Protein AF-A0A0S2S304-F1 (afdb_monomer_lite)

pLDDT: mean 91.77, std 12.28, range [34.78, 98.62]

Sequence (203 aa):
MIFRRAGINKVVFSQRINELLQHVTVQIMNTINDKKPYILNYTEFMKIVEGISSRITEEITLPLYADFKKIHKIDFNDMNLSNSREYKQLLACKLNTRLLEQHLTYCAYYNNLRFSYMESNKLGKIEDIEVTTHENFEDSKFRLQRQGCDEAYSRLDETKKMGNSHAANEQIRYGSGIYLTKDGIDDDFQISWEDQDNEQTKA

Foldseek 3Di:
DLDPPVPADPLLVVLLVVLLVLVVVQQCVVCVVVVHDDDDDPVNSNVSSVVSPVQGGLVHHDRDLVSLPVVDFDDPPDPVLVPWLLLVLVVQLVDDPVVSRLLVSLQVNLVVVCVSCVSSVVVVLVVLLLVLLQVLLVVQQVVCVVVVNLGLNSSLVSSLVDDRPSDPDSSNNSNSNSNLCGPPRDPVRRDGSDDPVVVVVPD

Structure (mmCIF, N/CA/C/O backbone):
data_AF-A0A0S2S304-F1
#
_entry.id   AF-A0A0S2S304-F1
#
loop_
_atom_site.group_PDB
_atom_site.id
_atom_site.type_symbol
_atom_site.label_atom_id
_atom_site.label_alt_id
_atom_site.label_comp_id
_atom_site.label_asym_id
_atom_site.label_entity_id
_atom_site.label_seq_id
_atom_site.pdbx_PDB_ins_code
_atom_site.Cartn_x
_atom_site.Cartn_y
_atom_site.Cartn_z
_atom_site.occupancy
_atom_site.B_iso_or_equiv
_atom_site.auth_seq_id
_atom_site.auth_comp_id
_atom_site.auth_asym_id
_atom_site.auth_atom_id
_atom_site.pdbx_PDB_model_num
ATOM 1 N N . MET A 1 1 ? 21.321 3.268 -22.961 1.00 51.62 1 MET A N 1
ATOM 2 C CA . MET A 1 1 ? 21.576 3.113 -21.508 1.00 51.62 1 MET A CA 1
ATOM 3 C C . MET A 1 1 ? 20.234 3.293 -20.800 1.00 51.62 1 MET A C 1
ATOM 5 O O . MET A 1 1 ? 19.641 4.344 -20.990 1.00 51.62 1 MET A O 1
ATOM 9 N N . ILE A 1 2 ? 19.725 2.252 -20.122 1.00 63.25 2 ILE A N 1
ATOM 10 C CA . ILE A 1 2 ? 18.300 2.067 -19.742 1.00 63.25 2 ILE A CA 1
ATOM 11 C C . ILE A 1 2 ? 17.788 3.168 -18.798 1.00 63.25 2 ILE A C 1
ATOM 13 O O . ILE A 1 2 ? 16.781 3.798 -19.080 1.00 63.25 2 ILE A O 1
ATOM 17 N N . PHE A 1 3 ? 18.551 3.494 -17.757 1.00 72.62 3 PHE A N 1
ATOM 18 C CA . PHE A 1 3 ? 18.417 4.741 -17.003 1.00 72.62 3 PHE A CA 1
ATOM 19 C C . PHE A 1 3 ? 19.811 5.385 -16.986 1.00 72.62 3 PHE A C 1
ATOM 21 O O . PHE A 1 3 ? 20.805 4.692 -16.750 1.00 72.62 3 PHE A O 1
ATOM 28 N N . ARG A 1 4 ? 19.949 6.670 -17.334 1.00 64.62 4 ARG A N 1
ATOM 29 C CA . ARG A 1 4 ? 21.272 7.319 -17.425 1.00 64.62 4 ARG A CA 1
ATOM 30 C C . ARG A 1 4 ? 21.895 7.417 -16.026 1.00 64.62 4 ARG A C 1
ATOM 32 O O . ARG A 1 4 ? 21.485 8.247 -15.234 1.00 64.62 4 ARG A O 1
ATOM 39 N N . ARG A 1 5 ? 22.885 6.573 -15.712 1.00 58.47 5 ARG A N 1
ATOM 40 C CA . ARG A 1 5 ? 23.542 6.547 -14.386 1.00 58.47 5 ARG A CA 1
ATOM 41 C C . ARG A 1 5 ? 24.314 7.837 -14.078 1.00 58.47 5 ARG A C 1
ATOM 43 O O . ARG A 1 5 ? 24.457 8.205 -12.918 1.00 58.47 5 ARG A O 1
ATOM 50 N N . ALA A 1 6 ? 24.816 8.517 -15.109 1.00 54.81 6 ALA A N 1
ATOM 51 C CA . ALA A 1 6 ? 25.460 9.816 -14.971 1.00 54.81 6 ALA A CA 1
ATOM 52 C C . ALA A 1 6 ? 24.385 10.900 -14.779 1.00 54.81 6 ALA A C 1
ATOM 54 O O . ALA A 1 6 ? 23.652 11.205 -15.718 1.00 54.81 6 ALA A O 1
ATOM 55 N N . GLY A 1 7 ? 24.284 11.440 -13.561 1.00 62.66 7 GLY A N 1
ATOM 56 C CA . GLY A 1 7 ? 23.374 12.538 -13.210 1.00 62.66 7 GLY A CA 1
ATOM 57 C C . GLY A 1 7 ? 22.084 12.144 -12.483 1.00 62.66 7 GLY A C 1
ATOM 58 O O . GLY A 1 7 ? 21.262 13.018 -12.256 1.00 62.66 7 GLY A O 1
ATOM 59 N N . ILE A 1 8 ? 21.892 10.869 -12.119 1.00 70.81 8 ILE A N 1
ATOM 60 C CA . ILE A 1 8 ? 20.727 10.413 -11.338 1.00 70.81 8 ILE A CA 1
ATOM 61 C C . ILE A 1 8 ? 21.202 9.899 -9.980 1.00 70.81 8 ILE A C 1
ATOM 63 O O . ILE A 1 8 ? 22.160 9.120 -9.911 1.00 70.81 8 ILE A O 1
ATOM 67 N N . ASN A 1 9 ? 20.511 10.29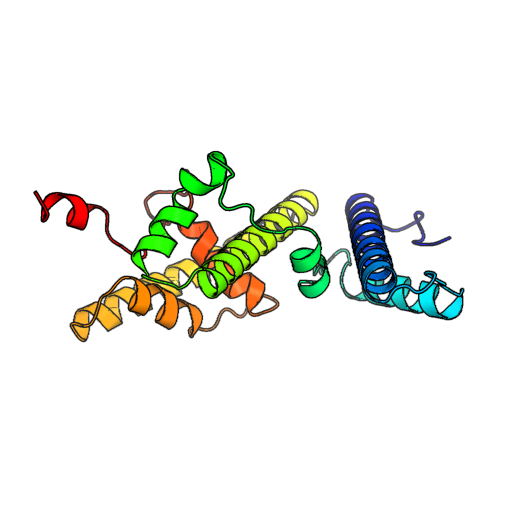5 -8.908 1.00 84.00 9 ASN A N 1
ATOM 68 C CA . ASN A 1 9 ? 20.706 9.735 -7.573 1.00 84.00 9 ASN A CA 1
ATOM 69 C C . ASN A 1 9 ? 20.699 8.188 -7.603 1.00 84.00 9 ASN A C 1
ATOM 71 O O . ASN A 1 9 ? 19.810 7.558 -8.182 1.00 84.00 9 ASN A O 1
ATOM 75 N N . LYS A 1 10 ? 21.694 7.558 -6.961 1.00 87.75 10 LYS A N 1
ATOM 76 C CA . LYS A 1 10 ? 21.850 6.091 -6.932 1.00 87.75 10 LYS A CA 1
ATOM 77 C C . LYS A 1 10 ? 20.608 5.374 -6.392 1.00 87.75 10 LYS A C 1
ATOM 79 O O . LYS A 1 10 ? 20.274 4.314 -6.908 1.00 87.75 10 LYS A O 1
ATOM 84 N N . VAL A 1 11 ? 19.928 5.953 -5.402 1.00 89.88 11 VAL A N 1
ATOM 85 C CA . VAL A 1 11 ? 18.702 5.397 -4.809 1.00 89.88 11 VAL A CA 1
ATOM 86 C C . VAL A 1 11 ? 17.579 5.380 -5.842 1.00 89.88 11 VAL A C 1
ATOM 88 O O . VAL A 1 11 ? 17.008 4.328 -6.111 1.00 89.88 11 VAL A O 1
ATOM 91 N N . VAL A 1 12 ? 17.335 6.511 -6.509 1.00 90.50 12 VAL A N 1
ATOM 92 C CA . VAL A 1 12 ? 16.321 6.626 -7.572 1.00 90.50 12 VAL A CA 1
ATOM 93 C C . VAL A 1 12 ? 16.620 5.665 -8.721 1.00 90.50 12 VAL A C 1
ATOM 95 O O . VAL A 1 12 ? 15.718 5.008 -9.237 1.00 90.50 12 VAL A O 1
ATOM 98 N N . PHE A 1 13 ? 17.890 5.533 -9.112 1.00 91.50 13 PHE A N 1
ATOM 99 C CA . PHE A 1 13 ? 18.297 4.551 -10.116 1.00 91.50 13 PHE A CA 1
ATOM 100 C C . PHE A 1 13 ? 17.943 3.117 -9.688 1.00 91.50 13 PHE A C 1
ATOM 102 O O . PHE A 1 13 ? 17.335 2.390 -10.473 1.00 91.50 13 PHE A O 1
ATOM 109 N N . SER A 1 14 ? 18.270 2.720 -8.454 1.00 91.62 14 SER A N 1
ATOM 110 C CA . SER A 1 14 ? 17.940 1.390 -7.923 1.00 91.62 14 SER A CA 1
ATOM 111 C C . SER A 1 14 ? 16.430 1.150 -7.856 1.00 91.62 14 SER A C 1
ATOM 113 O O . SER A 1 14 ? 15.961 0.108 -8.308 1.00 91.62 14 SER A O 1
ATOM 115 N N . GLN A 1 15 ? 15.654 2.131 -7.387 1.00 92.62 15 GLN A N 1
ATOM 116 C CA . GLN A 1 15 ? 14.189 2.053 -7.339 1.00 92.62 15 GLN A CA 1
ATOM 117 C C . GLN A 1 15 ? 13.585 1.836 -8.735 1.00 92.62 15 GLN A C 1
ATOM 119 O O . GLN A 1 15 ? 12.722 0.980 -8.911 1.00 92.62 15 GLN A O 1
ATOM 124 N N . ARG A 1 16 ? 14.088 2.543 -9.756 1.00 94.12 16 ARG A N 1
ATOM 125 C CA . ARG A 1 16 ? 13.647 2.366 -11.152 1.00 94.12 16 ARG A CA 1
ATOM 126 C C . ARG A 1 16 ? 13.984 0.984 -11.715 1.00 94.12 16 ARG A C 1
ATOM 128 O O . ARG A 1 16 ? 13.189 0.425 -12.466 1.00 94.12 16 ARG A O 1
ATOM 135 N N . ILE A 1 17 ? 15.149 0.433 -11.373 1.00 94.12 17 ILE A N 1
ATOM 136 C CA . ILE A 1 17 ? 15.535 -0.926 -11.780 1.00 94.12 17 ILE A CA 1
ATOM 137 C C . ILE A 1 17 ? 14.637 -1.971 -11.109 1.00 94.12 17 ILE A C 1
ATOM 139 O O . ILE A 1 17 ? 14.170 -2.882 -11.790 1.00 94.12 17 ILE A O 1
ATOM 143 N N . ASN A 1 18 ? 14.350 -1.814 -9.815 1.00 93.31 18 ASN A N 1
ATOM 144 C CA . ASN A 1 18 ? 13.460 -2.715 -9.081 1.00 93.31 18 ASN A CA 1
ATOM 145 C C . ASN A 1 18 ? 12.036 -2.687 -9.653 1.00 93.31 18 ASN A C 1
ATOM 147 O O . ASN A 1 18 ? 11.463 -3.743 -9.915 1.00 93.31 18 ASN A O 1
ATOM 151 N N . GLU A 1 19 ? 11.500 -1.497 -9.934 1.00 95.00 19 GLU A N 1
ATOM 152 C CA . GLU A 1 19 ? 10.189 -1.334 -10.575 1.00 95.00 19 GLU A CA 1
ATOM 153 C C . GLU A 1 19 ? 10.158 -1.975 -11.974 1.00 95.00 19 GLU A C 1
ATOM 155 O O . GLU A 1 19 ? 9.188 -2.642 -12.330 1.00 95.00 19 GLU A O 1
ATOM 160 N N . LEU A 1 20 ? 11.230 -1.835 -12.766 1.00 96.19 20 LEU A N 1
ATOM 161 C CA . LEU A 1 20 ? 11.328 -2.469 -14.085 1.00 96.19 20 LEU A CA 1
ATOM 162 C C . LEU A 1 20 ? 11.327 -3.998 -13.978 1.00 96.19 20 LEU A C 1
ATOM 164 O O . LEU A 1 20 ? 10.615 -4.664 -14.730 1.00 96.19 20 LEU A O 1
ATOM 168 N N . LEU A 1 21 ? 12.106 -4.550 -13.044 1.00 95.25 21 LEU A N 1
ATOM 169 C CA . LEU A 1 21 ? 12.154 -5.989 -12.789 1.00 95.25 21 LEU A CA 1
ATOM 170 C C . LEU A 1 21 ? 10.776 -6.521 -12.380 1.00 95.25 21 LEU A C 1
ATOM 172 O O . LEU A 1 21 ? 10.321 -7.531 -12.920 1.00 95.25 21 LEU A O 1
ATOM 176 N N . GLN A 1 22 ? 10.097 -5.819 -11.474 1.00 95.44 22 GLN A N 1
ATOM 177 C CA . GLN A 1 22 ? 8.740 -6.143 -11.045 1.00 95.44 22 GLN A CA 1
ATOM 178 C C . GLN A 1 22 ? 7.757 -6.111 -12.225 1.00 95.44 22 GLN A C 1
ATOM 180 O O . GLN A 1 22 ? 7.043 -7.090 -12.454 1.00 95.44 22 GLN A O 1
ATOM 185 N N . HIS A 1 23 ? 7.767 -5.046 -13.028 1.00 96.50 23 HIS A N 1
ATOM 186 C CA . HIS A 1 23 ? 6.867 -4.911 -14.173 1.00 96.50 23 HIS A CA 1
ATOM 187 C C . HIS A 1 23 ? 7.059 -6.039 -15.196 1.00 96.50 23 HIS A C 1
ATOM 189 O O . HIS A 1 23 ? 6.097 -6.690 -15.608 1.00 96.50 23 HIS A O 1
ATOM 195 N N . VAL A 1 24 ? 8.310 -6.325 -15.572 1.00 95.50 24 VAL A N 1
ATOM 196 C CA . VAL A 1 24 ? 8.632 -7.401 -16.523 1.00 95.50 24 VAL A CA 1
ATOM 197 C C . VAL A 1 24 ? 8.242 -8.769 -15.960 1.00 95.50 24 VAL A C 1
ATOM 199 O O . VAL A 1 24 ? 7.666 -9.580 -16.683 1.00 95.50 24 VAL A O 1
ATOM 202 N N . THR A 1 25 ? 8.477 -9.015 -14.668 1.00 95.69 25 THR A N 1
ATOM 203 C CA . THR A 1 25 ? 8.058 -10.259 -14.000 1.00 95.69 25 THR A CA 1
ATOM 204 C C . THR A 1 25 ? 6.550 -10.460 -14.118 1.00 95.69 25 THR A C 1
ATOM 206 O O . THR A 1 25 ? 6.088 -11.531 -14.512 1.00 95.69 25 THR A O 1
ATOM 209 N N . VAL A 1 26 ? 5.771 -9.409 -13.858 1.00 96.06 26 VAL A N 1
ATOM 210 C CA . VAL A 1 26 ? 4.313 -9.446 -13.989 1.00 96.06 26 VAL A CA 1
ATOM 211 C C . VAL A 1 26 ? 3.874 -9.707 -15.427 1.00 96.06 26 VAL A C 1
ATOM 213 O O . VAL A 1 26 ? 2.950 -10.496 -15.642 1.00 96.06 26 VAL A O 1
ATOM 216 N N . GLN A 1 27 ? 4.506 -9.074 -16.417 1.00 95.44 27 GLN A N 1
ATOM 217 C CA . GLN A 1 27 ? 4.188 -9.327 -17.824 1.00 95.44 27 GLN A CA 1
ATOM 218 C C . GLN A 1 27 ? 4.463 -10.787 -18.208 1.00 95.44 27 GLN A C 1
ATOM 220 O O . GLN A 1 27 ? 3.587 -11.429 -18.791 1.00 95.44 27 GLN A O 1
ATOM 225 N N . ILE A 1 28 ? 5.609 -11.340 -17.797 1.00 95.19 28 ILE A N 1
ATOM 226 C CA . ILE A 1 28 ? 5.956 -12.751 -18.014 1.00 95.19 28 ILE A CA 1
ATOM 227 C C . ILE A 1 28 ? 4.902 -13.667 -17.379 1.00 95.19 28 ILE A C 1
ATOM 229 O O . ILE A 1 28 ? 4.357 -14.535 -18.063 1.00 95.19 28 ILE A O 1
ATOM 233 N N . MET A 1 29 ? 4.541 -13.443 -16.111 1.00 93.81 29 MET A N 1
ATOM 234 C CA . MET A 1 29 ? 3.513 -14.237 -15.424 1.00 93.81 29 MET A CA 1
ATOM 235 C C . MET A 1 29 ? 2.168 -14.215 -16.161 1.00 93.81 29 MET A C 1
ATOM 237 O O . MET A 1 29 ? 1.527 -15.257 -16.295 1.00 93.81 29 MET A O 1
ATOM 241 N N . ASN A 1 30 ? 1.744 -13.054 -16.672 1.00 93.62 30 ASN A N 1
ATOM 242 C CA . ASN A 1 30 ? 0.502 -12.958 -17.443 1.00 93.62 30 ASN A CA 1
ATOM 243 C C . ASN A 1 30 ? 0.596 -13.777 -18.740 1.00 93.62 30 ASN A C 1
ATOM 245 O O . ASN A 1 30 ? -0.307 -14.554 -19.030 1.00 93.62 30 ASN A O 1
ATOM 249 N N . THR A 1 31 ? 1.708 -13.684 -19.477 1.00 94.69 31 THR A N 1
ATOM 250 C CA . THR A 1 31 ? 1.881 -14.461 -20.719 1.00 94.69 31 THR A CA 1
ATOM 251 C C . THR A 1 31 ? 1.948 -15.972 -20.490 1.00 94.69 31 THR A C 1
ATOM 253 O O . THR A 1 31 ? 1.418 -16.729 -21.303 1.00 94.69 31 THR A O 1
ATOM 256 N N . ILE A 1 32 ? 2.514 -16.418 -19.360 1.00 92.00 32 ILE A N 1
ATOM 257 C CA . ILE A 1 32 ? 2.492 -17.830 -18.944 1.00 92.00 32 ILE A CA 1
ATOM 258 C C . ILE A 1 32 ? 1.048 -18.292 -18.727 1.00 92.00 32 ILE A C 1
ATOM 260 O O . ILE A 1 32 ? 0.659 -19.336 -19.253 1.00 92.00 32 ILE A O 1
ATOM 264 N N . ASN A 1 33 ? 0.242 -17.504 -18.009 1.00 90.81 33 ASN A N 1
ATOM 265 C CA . ASN A 1 33 ? -1.176 -17.812 -17.793 1.00 90.81 33 ASN A CA 1
ATOM 266 C C . ASN A 1 33 ? -1.955 -17.866 -19.117 1.00 90.81 33 ASN A C 1
ATOM 268 O O . ASN A 1 33 ? -2.811 -18.733 -19.294 1.00 90.81 33 ASN A O 1
ATOM 272 N N . ASP A 1 34 ? -1.596 -17.005 -20.069 1.00 93.75 34 ASP A N 1
ATOM 273 C CA . ASP A 1 34 ? -2.185 -16.960 -21.410 1.00 93.75 34 ASP A CA 1
ATOM 274 C C . ASP A 1 34 ? -1.620 -18.025 -22.369 1.00 93.75 34 ASP A C 1
ATOM 276 O O . ASP A 1 34 ? -2.045 -18.096 -23.525 1.00 93.75 34 ASP A O 1
ATOM 280 N N . LYS A 1 35 ? -0.671 -18.858 -21.912 1.00 93.88 35 LYS A N 1
ATOM 281 C CA . LYS A 1 35 ? 0.036 -19.883 -22.703 1.00 93.88 35 LYS A CA 1
ATOM 282 C C . LYS A 1 35 ? 0.687 -19.321 -23.974 1.00 93.88 35 LYS A C 1
ATOM 284 O O . LYS A 1 35 ? 0.695 -19.973 -25.020 1.00 93.88 35 LYS A O 1
ATOM 289 N N . LYS A 1 36 ? 1.230 -18.105 -23.894 1.00 94.62 36 LYS A N 1
ATOM 290 C CA . LYS A 1 36 ? 1.900 -17.405 -25.001 1.00 94.62 36 LYS A CA 1
ATOM 291 C C . LYS A 1 36 ? 3.358 -17.099 -24.651 1.00 94.62 36 LYS A C 1
ATOM 293 O O . LYS A 1 36 ? 3.670 -16.898 -23.479 1.00 94.62 36 LYS A O 1
ATOM 298 N N . PRO A 1 37 ? 4.261 -17.033 -25.646 1.00 93.25 37 PRO A N 1
ATOM 299 C CA . PRO A 1 37 ? 5.613 -16.550 -25.408 1.00 93.25 37 PRO A CA 1
ATOM 300 C C . PRO A 1 37 ? 5.583 -15.067 -25.031 1.00 93.25 37 PRO A C 1
ATOM 302 O O . PRO A 1 37 ? 4.850 -14.275 -25.626 1.00 93.25 37 PRO A O 1
ATOM 305 N N . TYR A 1 38 ? 6.418 -14.690 -24.068 1.00 96.06 38 TYR A N 1
ATOM 306 C CA . TYR A 1 38 ? 6.680 -13.290 -23.773 1.00 96.06 38 TYR A CA 1
ATOM 307 C C . TYR A 1 38 ? 7.611 -12.703 -24.838 1.00 96.06 38 TYR A C 1
ATOM 309 O O . TYR A 1 38 ? 8.719 -13.199 -25.044 1.00 96.06 38 TYR A O 1
ATOM 317 N N . ILE A 1 39 ? 7.160 -11.648 -25.515 1.00 94.06 39 ILE A N 1
ATOM 318 C CA . ILE A 1 39 ? 7.940 -10.902 -26.504 1.00 94.06 39 ILE A CA 1
ATOM 319 C C . ILE A 1 39 ? 7.887 -9.435 -26.092 1.00 94.06 39 ILE A C 1
ATOM 321 O O . ILE A 1 39 ? 6.800 -8.894 -25.920 1.00 94.06 39 ILE A O 1
ATOM 325 N N . LEU A 1 40 ? 9.055 -8.807 -25.951 1.00 95.00 40 LEU A N 1
ATOM 326 C CA . LEU A 1 40 ? 9.177 -7.385 -25.655 1.00 95.00 40 LEU A CA 1
ATOM 327 C C . LEU A 1 40 ? 10.056 -6.730 -26.711 1.00 95.00 40 LEU A C 1
ATOM 329 O O . LEU A 1 40 ? 11.262 -6.984 -26.771 1.00 95.00 40 LEU A O 1
ATOM 333 N N . ASN A 1 41 ? 9.457 -5.894 -27.555 1.00 95.19 41 ASN A N 1
ATOM 334 C CA . ASN A 1 41 ? 10.226 -5.147 -28.544 1.00 95.19 41 ASN A CA 1
ATOM 335 C C . ASN A 1 41 ? 10.810 -3.855 -27.950 1.00 95.19 41 ASN A C 1
ATOM 337 O O . ASN A 1 41 ? 10.454 -3.413 -26.857 1.00 95.19 41 ASN A O 1
ATOM 341 N N . TYR A 1 42 ? 11.726 -3.230 -28.692 1.00 94.12 42 TYR A N 1
ATOM 342 C CA . TYR A 1 42 ? 12.410 -2.019 -28.241 1.00 94.12 42 TYR A CA 1
ATOM 343 C C . TYR A 1 42 ? 11.444 -0.863 -27.936 1.00 94.12 42 TYR A C 1
ATOM 345 O O . TYR A 1 42 ? 11.617 -0.162 -26.942 1.00 94.12 42 TYR A O 1
ATOM 353 N N . THR A 1 43 ? 10.411 -0.667 -28.758 1.00 95.38 43 THR A N 1
ATOM 354 C CA . THR A 1 43 ? 9.445 0.425 -28.581 1.00 95.38 43 THR A CA 1
ATOM 355 C C . THR A 1 43 ? 8.613 0.246 -27.312 1.00 95.38 43 THR A C 1
ATOM 357 O O . THR A 1 43 ? 8.415 1.203 -26.568 1.00 95.38 43 THR A O 1
ATOM 360 N N . GLU A 1 44 ? 8.143 -0.968 -27.035 1.00 95.19 44 GLU A N 1
ATOM 361 C CA . GLU A 1 44 ? 7.428 -1.304 -25.797 1.00 95.19 44 GLU A CA 1
ATOM 362 C C . GLU A 1 44 ? 8.333 -1.168 -24.577 1.00 95.19 44 GLU A C 1
ATOM 364 O O . GLU A 1 44 ? 7.945 -0.552 -23.585 1.00 95.19 44 GLU A O 1
ATOM 369 N N . PHE A 1 45 ? 9.563 -1.675 -24.675 1.00 95.38 45 PHE A N 1
ATOM 370 C CA . PHE A 1 45 ? 10.557 -1.542 -23.620 1.00 95.38 45 PHE A CA 1
ATOM 371 C C . PHE A 1 45 ? 10.813 -0.073 -23.261 1.00 95.38 45 PHE A C 1
ATOM 373 O O . PHE A 1 45 ? 10.786 0.290 -22.085 1.00 95.38 45 PHE A O 1
ATOM 380 N N . MET A 1 46 ? 10.999 0.793 -24.262 1.00 94.69 46 MET A N 1
ATOM 381 C CA . MET A 1 46 ? 11.215 2.221 -24.025 1.00 94.69 46 MET A CA 1
ATOM 382 C C . MET A 1 46 ? 10.001 2.895 -23.380 1.00 94.69 46 MET A C 1
ATOM 384 O O . MET A 1 46 ? 10.183 3.677 -22.450 1.00 94.69 46 MET A O 1
ATOM 388 N N . LYS A 1 47 ? 8.771 2.531 -23.768 1.00 95.00 47 LYS A N 1
ATOM 389 C CA . LYS A 1 47 ? 7.550 3.028 -23.106 1.00 95.00 47 LYS A CA 1
ATOM 390 C C . LYS A 1 47 ? 7.494 2.649 -21.624 1.00 95.00 47 LYS A C 1
ATOM 392 O O . LYS A 1 47 ? 7.111 3.476 -20.799 1.00 95.00 47 LYS A O 1
ATOM 397 N N . ILE A 1 48 ? 7.889 1.421 -21.275 1.00 95.75 48 ILE A N 1
ATOM 398 C CA . ILE A 1 48 ? 7.959 0.971 -19.875 1.00 95.75 48 ILE A CA 1
ATOM 399 C C . ILE A 1 48 ? 8.980 1.820 -19.108 1.00 95.75 48 ILE A C 1
ATOM 401 O O . ILE A 1 48 ? 8.664 2.369 -18.054 1.00 95.75 48 ILE A O 1
ATOM 405 N N . VAL A 1 49 ? 10.187 1.973 -19.655 1.00 94.62 49 VAL A N 1
ATOM 406 C CA . VAL A 1 49 ? 11.278 2.755 -19.049 1.00 94.62 49 VAL A CA 1
ATOM 407 C C . VAL A 1 49 ? 10.884 4.219 -18.838 1.00 94.62 49 VAL A C 1
ATOM 409 O O . VAL A 1 49 ? 11.132 4.778 -17.765 1.00 94.62 49 VAL A O 1
ATOM 412 N N . GLU A 1 50 ? 10.254 4.846 -19.829 1.00 93.50 50 GLU A N 1
ATOM 413 C CA . GLU A 1 50 ? 9.765 6.225 -19.742 1.00 93.50 50 GLU A CA 1
ATOM 414 C C . GLU A 1 50 ? 8.648 6.359 -18.702 1.00 93.50 50 GLU A C 1
ATOM 416 O O . GLU A 1 50 ? 8.697 7.258 -17.861 1.00 93.50 50 GLU A O 1
ATOM 421 N N . GLY A 1 51 ? 7.697 5.421 -18.687 1.00 94.94 51 GLY A N 1
ATOM 422 C CA . GLY A 1 51 ? 6.617 5.388 -17.703 1.00 94.94 51 GLY A CA 1
ATOM 423 C C . GLY A 1 51 ? 7.109 5.192 -16.267 1.00 94.94 51 GLY A C 1
ATOM 424 O O . GLY A 1 51 ? 6.560 5.782 -15.341 1.00 94.94 51 GLY A O 1
ATOM 425 N N . ILE A 1 52 ? 8.155 4.391 -16.055 1.00 95.44 52 ILE A N 1
ATOM 426 C CA . ILE A 1 52 ? 8.802 4.248 -14.742 1.00 95.44 52 ILE A CA 1
ATOM 427 C C . ILE A 1 52 ? 9.535 5.540 -14.371 1.00 95.44 52 ILE A C 1
ATOM 429 O O . ILE A 1 52 ? 9.433 6.017 -13.242 1.00 95.44 52 ILE A O 1
ATOM 433 N N . SER A 1 53 ? 10.247 6.137 -15.329 1.00 92.88 53 SER A N 1
ATOM 434 C CA . SER A 1 53 ? 11.018 7.361 -15.100 1.00 92.88 53 SER A CA 1
ATOM 435 C C . SER A 1 53 ? 10.145 8.556 -14.720 1.00 92.88 53 SER A C 1
ATOM 437 O O . SER A 1 53 ? 10.619 9.421 -13.986 1.00 92.88 53 SER A O 1
ATOM 439 N N . SER A 1 54 ? 8.894 8.611 -15.189 1.00 93.31 54 SER A N 1
ATOM 440 C CA . SER A 1 54 ? 7.946 9.672 -14.830 1.00 93.31 54 SER A CA 1
ATOM 441 C C . SER A 1 54 ? 7.312 9.486 -13.448 1.00 93.31 54 SER A C 1
ATOM 443 O O . SER A 1 54 ? 6.997 10.478 -12.797 1.00 93.31 54 SER A O 1
ATOM 445 N N . ARG A 1 55 ? 7.155 8.241 -12.970 1.00 94.31 55 ARG A N 1
ATOM 446 C CA . ARG A 1 55 ? 6.588 7.937 -11.640 1.00 94.31 55 ARG A CA 1
ATOM 447 C C . ARG A 1 55 ? 7.616 7.880 -10.513 1.00 94.31 55 ARG A C 1
ATOM 449 O O . ARG A 1 55 ? 7.248 7.984 -9.346 1.00 94.31 55 ARG A O 1
ATOM 456 N N . ILE A 1 56 ? 8.886 7.663 -10.846 1.00 93.75 56 ILE A N 1
ATOM 457 C CA . ILE A 1 56 ? 9.979 7.562 -9.878 1.00 93.75 56 ILE A CA 1
ATOM 458 C C . ILE A 1 56 ? 11.043 8.585 -10.266 1.00 93.75 56 ILE A C 1
ATOM 460 O O . ILE A 1 56 ? 11.823 8.364 -11.189 1.00 93.75 56 ILE A O 1
ATOM 464 N N . THR A 1 57 ? 11.072 9.715 -9.578 1.00 91.25 57 THR A N 1
ATOM 465 C CA . THR A 1 57 ? 12.034 10.814 -9.702 1.00 91.25 57 THR A CA 1
ATOM 466 C C . THR A 1 57 ? 12.672 11.095 -8.338 1.00 91.25 57 THR A C 1
ATOM 468 O O . THR A 1 57 ? 12.389 10.418 -7.350 1.00 91.25 57 THR A O 1
ATOM 471 N N . GLU A 1 58 ? 13.553 12.091 -8.260 1.00 88.31 58 GLU A N 1
ATOM 472 C CA . GLU A 1 58 ? 14.085 12.534 -6.965 1.00 88.31 58 GLU A CA 1
ATOM 473 C C . GLU A 1 58 ? 12.980 13.078 -6.056 1.00 88.31 58 GLU A C 1
ATOM 475 O O . GLU A 1 58 ? 13.010 12.816 -4.863 1.00 88.31 58 GLU A O 1
ATOM 480 N N . GLU A 1 59 ? 11.929 13.675 -6.619 1.00 87.75 59 GLU A N 1
ATOM 481 C CA . GLU A 1 59 ? 10.807 14.239 -5.859 1.00 87.75 59 GLU A CA 1
ATOM 482 C C . GLU A 1 59 ? 9.669 13.238 -5.637 1.00 87.75 59 GLU A C 1
ATOM 484 O O . GLU A 1 59 ? 9.115 13.126 -4.543 1.00 87.75 59 GLU A O 1
ATOM 489 N N . ILE A 1 60 ? 9.359 12.416 -6.637 1.00 89.69 60 ILE A N 1
ATOM 490 C CA . ILE A 1 60 ? 8.186 11.536 -6.638 1.00 89.69 60 ILE A CA 1
ATOM 491 C C . ILE A 1 60 ? 8.646 10.084 -6.572 1.00 89.69 60 ILE A C 1
ATOM 493 O O . ILE A 1 60 ? 9.495 9.676 -7.349 1.00 89.69 60 ILE A O 1
ATOM 497 N N . THR A 1 61 ? 8.062 9.277 -5.692 1.00 93.25 61 THR A N 1
ATOM 498 C CA . THR A 1 61 ? 8.288 7.826 -5.691 1.00 93.25 61 THR A CA 1
ATOM 499 C C . THR A 1 61 ? 6.933 7.142 -5.666 1.00 93.25 61 THR A C 1
ATOM 501 O O . THR A 1 61 ? 6.280 7.118 -4.632 1.00 93.25 61 THR A O 1
ATOM 504 N N . LEU A 1 62 ? 6.479 6.634 -6.815 1.00 93.75 62 LEU A N 1
ATOM 505 C CA . LEU A 1 62 ? 5.162 6.005 -6.934 1.00 93.75 62 LEU A CA 1
ATOM 506 C C . LEU A 1 62 ? 5.223 4.689 -7.735 1.00 93.75 62 LEU A C 1
ATOM 508 O O . LEU A 1 62 ? 4.936 4.675 -8.938 1.00 93.75 62 LEU A O 1
ATOM 512 N N . PRO A 1 63 ? 5.598 3.573 -7.083 1.00 92.62 63 PRO A N 1
ATOM 513 C CA . PRO A 1 63 ? 5.583 2.243 -7.694 1.00 92.62 63 PRO A CA 1
ATOM 514 C C . PRO A 1 63 ? 4.175 1.840 -8.143 1.00 92.62 63 PRO A C 1
ATOM 516 O O . PRO A 1 63 ? 3.181 2.268 -7.551 1.00 92.62 63 PRO A O 1
ATOM 519 N N . LEU A 1 64 ? 4.043 0.997 -9.165 1.00 95.12 64 LEU A N 1
ATOM 520 C CA . LEU A 1 64 ? 2.732 0.605 -9.681 1.00 95.12 64 LEU A CA 1
ATOM 521 C C . LEU A 1 64 ? 2.050 -0.424 -8.766 1.00 95.12 64 LEU A C 1
ATOM 523 O O . LEU A 1 64 ? 2.451 -1.586 -8.703 1.00 95.12 64 LEU A O 1
ATOM 527 N N . TYR A 1 65 ? 0.950 -0.024 -8.119 1.00 96.50 65 TYR A N 1
ATOM 528 C CA . TYR A 1 65 ? 0.183 -0.902 -7.224 1.00 96.50 65 TYR A CA 1
ATOM 529 C C . TYR A 1 65 ? -0.291 -2.202 -7.898 1.00 96.50 65 TYR A C 1
ATOM 531 O O . TYR A 1 65 ? -0.261 -3.269 -7.288 1.00 96.50 65 TYR A O 1
ATOM 539 N N . ALA A 1 66 ? -0.720 -2.131 -9.163 1.00 95.31 66 ALA A N 1
ATOM 540 C CA . ALA A 1 66 ? -1.231 -3.295 -9.889 1.00 95.31 66 ALA A CA 1
ATOM 541 C C . ALA A 1 66 ? -0.176 -4.403 -10.040 1.00 95.31 66 ALA A C 1
ATOM 543 O O . ALA A 1 66 ? -0.502 -5.583 -9.897 1.00 95.31 66 ALA A O 1
ATOM 544 N N . ASP A 1 67 ? 1.079 -4.022 -10.280 1.00 96.19 67 ASP A N 1
ATOM 545 C CA . ASP A 1 67 ? 2.181 -4.976 -10.350 1.00 96.19 67 ASP A CA 1
ATOM 546 C C . ASP A 1 67 ? 2.576 -5.448 -8.956 1.00 96.19 67 ASP A C 1
ATOM 548 O O . ASP A 1 67 ? 2.759 -6.647 -8.743 1.00 96.19 67 ASP A O 1
ATOM 552 N N . PHE A 1 68 ? 2.614 -4.523 -7.990 1.00 95.88 68 PHE A N 1
ATOM 553 C CA . PHE A 1 68 ? 2.948 -4.834 -6.604 1.00 95.88 68 PHE A CA 1
ATOM 554 C C . PHE A 1 68 ? 2.038 -5.935 -6.060 1.00 95.88 68 PHE A C 1
ATOM 556 O O . PHE A 1 68 ? 2.528 -6.944 -5.557 1.00 95.88 68 PHE A O 1
ATOM 563 N N . LYS A 1 69 ? 0.722 -5.788 -6.252 1.00 95.50 69 LYS A N 1
ATOM 564 C CA . LYS A 1 69 ? -0.295 -6.761 -5.839 1.00 95.50 69 LYS A CA 1
ATOM 565 C C . LYS A 1 69 ? -0.101 -8.143 -6.471 1.00 95.50 69 LYS A C 1
ATOM 567 O O . LYS A 1 69 ? -0.415 -9.150 -5.847 1.00 95.50 69 LYS A O 1
ATOM 572 N N . LYS A 1 70 ? 0.367 -8.215 -7.720 1.00 94.06 70 LYS A N 1
ATOM 573 C CA . LYS A 1 70 ? 0.556 -9.500 -8.414 1.00 94.06 70 LYS A CA 1
ATOM 574 C C . LYS A 1 70 ? 1.764 -10.277 -7.896 1.00 94.06 70 LYS A C 1
ATOM 576 O O . LYS A 1 70 ? 1.728 -11.507 -7.926 1.00 94.06 70 LYS A O 1
ATOM 581 N N . ILE A 1 71 ? 2.797 -9.570 -7.438 1.00 92.31 71 ILE A N 1
ATOM 582 C CA . ILE A 1 71 ? 4.019 -10.165 -6.885 1.00 92.31 71 ILE A CA 1
ATOM 583 C C . ILE A 1 71 ? 3.857 -10.486 -5.397 1.00 92.31 71 ILE A C 1
ATOM 585 O O . ILE A 1 71 ? 4.209 -11.578 -4.961 1.00 92.31 71 ILE A O 1
ATOM 589 N N . HIS A 1 72 ? 3.292 -9.562 -4.624 1.00 91.50 72 HIS A N 1
ATOM 590 C CA . HIS A 1 72 ? 3.200 -9.655 -3.168 1.00 91.50 72 HIS A CA 1
ATOM 591 C C . HIS A 1 72 ? 1.860 -10.258 -2.753 1.00 91.50 72 HIS A C 1
ATOM 593 O O . HIS A 1 72 ? 0.997 -9.582 -2.191 1.00 91.50 72 HIS A O 1
ATOM 599 N N . LYS A 1 73 ? 1.667 -11.538 -3.080 1.00 91.81 73 LYS A N 1
ATOM 600 C CA . LYS A 1 73 ? 0.481 -12.279 -2.644 1.00 91.81 73 LYS A CA 1
ATOM 601 C C . LYS A 1 73 ? 0.530 -12.513 -1.139 1.00 91.81 73 LYS A C 1
ATOM 603 O O . LYS A 1 73 ? 1.572 -12.871 -0.600 1.00 91.81 73 LYS A O 1
ATOM 608 N N . ILE A 1 74 ? -0.614 -12.339 -0.489 1.00 93.62 74 ILE A N 1
ATOM 609 C CA . ILE A 1 74 ? -0.773 -12.632 0.933 1.00 93.62 74 ILE A CA 1
ATOM 610 C C . ILE A 1 74 ? -0.879 -14.147 1.109 1.00 93.62 74 ILE A C 1
ATOM 612 O O . ILE A 1 74 ? -1.749 -14.779 0.507 1.00 93.62 74 ILE A O 1
ATOM 616 N N . ASP A 1 75 ? -0.009 -14.719 1.938 1.00 92.31 75 ASP A N 1
ATOM 617 C CA . ASP A 1 75 ? -0.117 -16.110 2.369 1.00 92.31 75 ASP A CA 1
ATOM 618 C C . ASP A 1 75 ? -0.751 -16.169 3.759 1.00 92.31 75 ASP A C 1
ATOM 620 O O . ASP A 1 75 ? -0.122 -15.848 4.763 1.00 92.31 75 ASP A O 1
ATOM 624 N N . PHE A 1 76 ? -2.01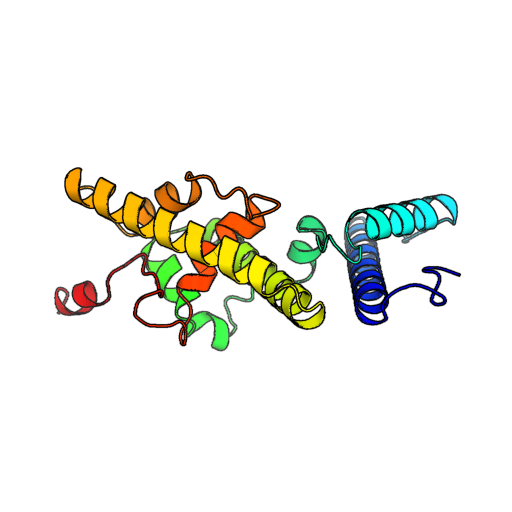3 -16.592 3.823 1.00 91.00 76 PHE A N 1
ATOM 625 C CA . PHE A 1 76 ? -2.732 -16.748 5.091 1.00 91.00 76 PHE A CA 1
ATOM 626 C C . PHE A 1 76 ? -2.201 -17.894 5.964 1.00 91.00 76 PHE A C 1
ATOM 628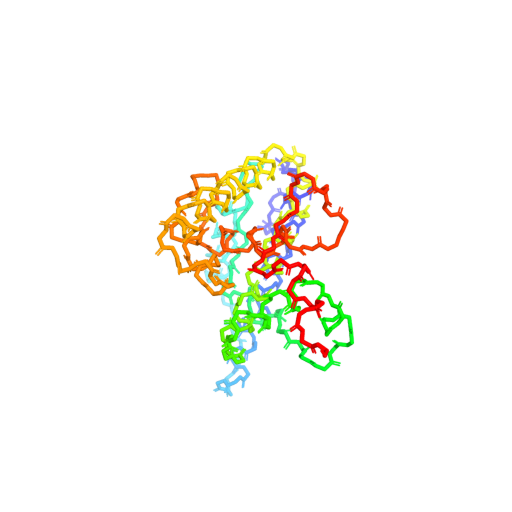 O O . PHE A 1 76 ? -2.580 -17.976 7.130 1.00 91.00 76 PHE A O 1
ATOM 635 N N . ASN A 1 77 ? -1.334 -18.761 5.430 1.00 90.81 77 ASN A N 1
ATOM 636 C CA . ASN A 1 77 ? -0.665 -19.801 6.213 1.00 90.81 77 ASN A CA 1
ATOM 637 C C . ASN A 1 77 ? 0.638 -19.309 6.862 1.00 90.81 77 ASN A C 1
ATOM 639 O O . ASN A 1 77 ? 1.233 -20.045 7.651 1.00 90.81 77 ASN A O 1
ATOM 643 N N . ASP A 1 78 ? 1.095 -18.092 6.547 1.00 91.44 78 ASP A N 1
ATOM 644 C CA . ASP A 1 78 ? 2.266 -17.503 7.189 1.00 91.44 78 ASP A CA 1
ATOM 645 C C . ASP A 1 78 ? 1.957 -17.180 8.658 1.00 91.44 78 ASP A C 1
ATOM 647 O O . ASP A 1 78 ? 1.122 -16.327 8.975 1.00 91.44 78 ASP A O 1
ATOM 651 N N . MET A 1 79 ? 2.675 -17.840 9.570 1.00 87.31 79 MET A N 1
ATOM 652 C CA . MET A 1 79 ? 2.544 -17.614 11.011 1.00 87.31 79 MET A CA 1
ATOM 653 C C . MET A 1 79 ? 2.880 -16.175 11.421 1.00 87.31 79 MET A C 1
ATOM 655 O O . MET A 1 79 ? 2.345 -15.680 12.414 1.00 87.31 79 MET A O 1
ATOM 659 N N . ASN A 1 80 ? 3.749 -15.480 10.681 1.00 91.38 80 ASN A N 1
ATOM 660 C CA . ASN A 1 80 ? 4.058 -14.081 10.977 1.00 91.38 80 ASN A CA 1
ATOM 661 C C . ASN A 1 80 ? 2.850 -13.185 10.702 1.00 91.38 80 ASN A C 1
ATOM 663 O O . ASN A 1 80 ? 2.560 -12.288 11.490 1.00 91.38 80 ASN A O 1
ATOM 667 N N . LEU A 1 81 ? 2.115 -13.465 9.622 1.00 91.12 81 LEU A N 1
ATOM 668 C CA . LEU A 1 81 ? 0.887 -12.752 9.302 1.00 91.12 81 LEU A CA 1
ATOM 669 C C . LEU A 1 81 ? -0.204 -13.050 10.329 1.00 91.12 81 LEU A C 1
ATOM 671 O O . LEU A 1 81 ? -0.819 -12.121 10.840 1.00 91.12 81 LEU A O 1
ATOM 675 N N . SER A 1 82 ? -0.437 -14.323 10.665 1.00 89.06 82 SER A N 1
ATOM 676 C CA . SER A 1 82 ? -1.506 -14.683 11.607 1.00 89.06 82 SER A CA 1
ATOM 677 C C . SER A 1 82 ? -1.310 -14.064 12.994 1.00 89.06 82 SER A C 1
ATOM 679 O O . SER A 1 82 ? -2.279 -13.811 13.710 1.00 89.06 82 SER A O 1
ATOM 681 N N . ASN A 1 83 ? -0.055 -13.823 13.378 1.00 91.44 83 ASN A N 1
ATOM 682 C CA . ASN A 1 83 ? 0.291 -13.227 14.661 1.00 91.44 83 ASN A CA 1
ATOM 683 C C . ASN A 1 83 ? 0.324 -11.694 14.643 1.00 91.44 83 ASN A C 1
ATOM 685 O O . ASN A 1 83 ? 0.310 -11.108 15.729 1.00 91.44 83 ASN A O 1
ATOM 689 N N . SER A 1 84 ? 0.329 -11.057 13.467 1.00 95.50 84 SER A N 1
ATOM 690 C CA . SER A 1 84 ? 0.451 -9.605 13.359 1.00 95.50 84 SER A CA 1
ATOM 691 C C . SER A 1 84 ? -0.785 -8.879 13.899 1.00 95.50 84 SER A C 1
ATOM 693 O O . SER A 1 84 ? -1.926 -9.340 13.756 1.00 95.50 84 SER A O 1
ATOM 695 N N . ARG A 1 85 ? -0.566 -7.725 14.539 1.00 96.31 85 ARG A N 1
ATOM 696 C CA . ARG A 1 85 ? -1.652 -6.887 15.067 1.00 96.31 85 ARG A CA 1
ATOM 697 C C . ARG A 1 85 ? -2.541 -6.370 13.942 1.00 96.31 85 ARG A C 1
ATOM 699 O O . ARG A 1 85 ? -3.761 -6.381 14.089 1.00 96.31 85 ARG A O 1
ATOM 706 N N . GLU A 1 86 ? -1.960 -6.029 12.794 1.00 96.94 86 GLU A N 1
ATOM 707 C CA . GLU A 1 86 ? -2.691 -5.562 11.615 1.00 96.94 86 GLU A CA 1
ATOM 708 C C . GLU A 1 86 ? -3.710 -6.597 11.129 1.00 96.94 86 GLU A C 1
ATOM 710 O O . GLU A 1 86 ? -4.854 -6.262 10.816 1.00 96.94 86 GLU A O 1
ATOM 715 N N . TYR A 1 87 ? -3.317 -7.874 11.100 1.00 96.94 87 TYR A N 1
ATOM 716 C CA . TYR A 1 87 ? -4.206 -8.962 10.711 1.00 96.94 87 TYR A CA 1
ATOM 717 C C . TYR A 1 87 ? -5.351 -9.141 11.713 1.00 96.94 87 TYR A C 1
ATOM 719 O O . TYR A 1 87 ? -6.514 -9.197 11.310 1.00 96.94 87 TYR A O 1
ATOM 727 N N . LYS A 1 88 ? -5.045 -9.164 13.015 1.00 96.31 88 LYS A N 1
ATOM 728 C CA . LYS A 1 88 ? -6.045 -9.300 14.090 1.00 96.31 88 LYS A CA 1
ATOM 729 C C . LYS A 1 88 ? -7.054 -8.148 14.090 1.00 96.31 88 LYS A C 1
ATOM 731 O O . LYS A 1 88 ? -8.257 -8.386 14.152 1.00 96.31 88 LYS A O 1
ATOM 736 N N . GLN A 1 89 ? -6.581 -6.916 13.924 1.00 97.31 89 GLN A N 1
ATOM 737 C CA . GLN A 1 89 ? -7.426 -5.722 13.835 1.00 97.31 89 GLN A CA 1
ATOM 738 C C . GLN A 1 89 ? -8.351 -5.766 12.607 1.00 97.31 89 GLN A C 1
ATOM 740 O O . GLN A 1 89 ? -9.518 -5.375 12.677 1.00 97.31 89 GLN A O 1
ATOM 745 N N . LEU A 1 90 ? -7.883 -6.302 11.476 1.00 97.50 90 LEU A N 1
ATOM 746 C CA . LEU A 1 90 ? -8.739 -6.515 10.307 1.00 97.50 90 LEU A CA 1
ATOM 747 C C . LEU A 1 90 ? -9.730 -7.679 10.479 1.00 97.50 90 LEU A C 1
ATOM 749 O O . LEU A 1 90 ? -10.834 -7.615 9.932 1.00 97.50 90 LEU A O 1
ATOM 753 N N . LEU A 1 91 ? -9.381 -8.726 11.234 1.00 96.56 91 LEU A N 1
ATOM 754 C CA . LEU A 1 91 ? -10.317 -9.805 11.575 1.00 96.56 91 LEU A CA 1
ATOM 755 C C . LEU A 1 91 ? -11.486 -9.292 12.427 1.00 96.56 91 LEU A C 1
ATOM 757 O O . LEU A 1 91 ? -12.630 -9.675 12.171 1.00 96.56 91 LEU A O 1
ATOM 761 N N . ALA A 1 92 ? -11.227 -8.376 13.363 1.00 96.94 92 ALA A N 1
ATOM 762 C CA . ALA A 1 92 ? -12.262 -7.727 14.170 1.00 96.94 92 ALA A CA 1
ATOM 763 C C . ALA A 1 92 ? -13.299 -6.966 13.322 1.00 96.94 92 ALA A C 1
ATOM 765 O O . ALA A 1 92 ? -14.480 -6.898 13.662 1.00 96.94 92 ALA A O 1
ATOM 766 N N . CYS A 1 93 ? -12.890 -6.478 12.146 1.00 97.12 93 CYS A N 1
ATOM 767 C CA . CYS A 1 93 ? -13.774 -5.831 11.175 1.00 97.12 93 CYS A CA 1
ATOM 768 C C . CYS A 1 93 ? -14.707 -6.811 10.433 1.00 97.12 93 CYS A C 1
ATOM 770 O O . CYS A 1 93 ? -15.492 -6.375 9.590 1.00 97.12 93 CYS A O 1
ATOM 772 N N . LYS A 1 94 ? -14.620 -8.127 10.695 1.00 96.75 94 LYS A N 1
ATOM 773 C CA . LYS A 1 94 ? -15.467 -9.186 10.101 1.00 96.75 94 LYS A CA 1
ATOM 774 C C . LYS A 1 94 ? -15.485 -9.170 8.565 1.00 96.75 94 LYS A C 1
ATOM 776 O O . LYS A 1 94 ? -16.496 -9.470 7.926 1.00 96.75 94 LYS A O 1
ATOM 781 N N . LEU A 1 95 ? -14.355 -8.816 7.957 1.00 95.94 95 LEU A N 1
ATOM 782 C CA . LEU A 1 95 ? -14.193 -8.796 6.506 1.00 95.94 95 LEU A CA 1
ATOM 783 C C . LEU A 1 95 ? -14.162 -10.221 5.940 1.00 95.94 95 LEU A C 1
ATOM 785 O O . LEU A 1 95 ? -13.605 -11.137 6.541 1.00 95.94 95 LEU A O 1
ATOM 789 N N . ASN A 1 96 ? -14.692 -10.409 4.728 1.00 96.06 96 ASN A N 1
ATOM 790 C CA . ASN A 1 96 ? -14.440 -11.647 3.988 1.00 96.06 96 ASN A CA 1
ATOM 791 C C . ASN A 1 96 ? -12.969 -11.732 3.540 1.00 96.06 96 ASN A C 1
ATOM 793 O O . ASN A 1 96 ? -12.294 -10.712 3.385 1.00 96.06 96 ASN A O 1
ATOM 797 N N . THR A 1 97 ? -12.494 -12.946 3.252 1.00 95.00 97 THR A N 1
ATOM 798 C CA . THR A 1 97 ? -11.089 -13.226 2.903 1.00 95.00 97 THR A CA 1
ATOM 799 C C . THR A 1 97 ? -10.557 -12.356 1.763 1.00 95.00 97 THR A C 1
ATOM 801 O O . THR A 1 97 ? -9.427 -11.886 1.826 1.00 95.00 97 THR A O 1
ATOM 804 N N . ARG A 1 98 ? -11.377 -12.071 0.743 1.00 95.81 98 ARG A N 1
ATOM 805 C CA . ARG A 1 98 ? -10.975 -11.231 -0.398 1.00 95.81 98 ARG A CA 1
ATOM 806 C C . ARG A 1 98 ? -10.712 -9.783 0.022 1.00 95.81 98 ARG A C 1
ATOM 808 O O . ARG A 1 98 ? -9.756 -9.168 -0.444 1.00 95.81 98 ARG A O 1
ATOM 815 N N . LEU A 1 99 ? -11.575 -9.221 0.868 1.00 96.75 99 LEU A N 1
ATOM 816 C CA . LEU A 1 99 ? -11.404 -7.863 1.387 1.00 96.75 99 LEU A CA 1
ATOM 817 C C . LEU A 1 99 ? -10.234 -7.787 2.369 1.00 96.75 99 LEU A C 1
ATOM 819 O O . LEU A 1 99 ? -9.490 -6.807 2.337 1.00 96.75 99 LEU A O 1
ATOM 823 N N . LEU A 1 100 ? -10.045 -8.831 3.176 1.00 97.06 100 LEU A N 1
ATOM 824 C CA . LEU A 1 100 ? -8.913 -8.972 4.086 1.00 97.06 100 LEU A CA 1
ATOM 825 C C . LEU A 1 100 ? -7.584 -8.967 3.317 1.00 97.06 100 LEU A C 1
ATOM 827 O O . LEU A 1 100 ? -6.733 -8.118 3.572 1.00 97.06 100 LEU A O 1
ATOM 831 N N . GLU A 1 101 ? -7.454 -9.823 2.297 1.00 97.06 101 GLU A N 1
ATOM 832 C CA . GLU A 1 101 ? -6.297 -9.859 1.389 1.00 97.06 101 GLU A CA 1
ATOM 833 C C . GLU A 1 101 ? -6.036 -8.482 0.767 1.00 97.06 101 GLU A C 1
ATOM 835 O O . GLU A 1 101 ? -4.903 -7.999 0.734 1.00 97.06 101 GLU A O 1
ATOM 840 N N . GLN A 1 102 ? -7.092 -7.812 0.305 1.00 97.31 102 GLN A N 1
ATOM 841 C CA . GLN A 1 102 ? -6.989 -6.489 -0.300 1.00 97.31 102 GLN A CA 1
ATOM 842 C C . GLN A 1 102 ? -6.439 -5.437 0.677 1.00 97.31 102 GLN A C 1
ATOM 844 O O . GLN A 1 102 ? -5.576 -4.655 0.282 1.00 97.31 102 GLN A O 1
ATOM 849 N N . HIS A 1 103 ? -6.894 -5.424 1.934 1.00 98.06 103 HIS A N 1
ATOM 850 C CA . HIS A 1 103 ? -6.443 -4.451 2.939 1.00 98.06 103 HIS A CA 1
ATOM 851 C C . HIS A 1 103 ? -5.012 -4.733 3.402 1.00 98.06 103 HIS A C 1
ATOM 853 O O . HIS A 1 103 ? -4.207 -3.808 3.501 1.00 98.06 103 HIS A O 1
ATOM 859 N N . LEU A 1 104 ? -4.655 -6.006 3.572 1.00 97.94 104 LEU A N 1
ATOM 860 C CA . LEU A 1 104 ? -3.275 -6.415 3.839 1.00 97.94 104 LEU A CA 1
ATOM 861 C C . LEU A 1 104 ? -2.340 -6.038 2.684 1.00 97.94 104 LEU A C 1
ATOM 863 O O . LEU A 1 104 ? -1.235 -5.552 2.913 1.00 97.94 104 LEU A O 1
ATOM 867 N N . THR A 1 105 ? -2.802 -6.168 1.437 1.00 98.00 105 THR A N 1
ATOM 868 C CA . THR A 1 105 ? -2.038 -5.719 0.264 1.00 98.00 105 THR A CA 1
ATOM 869 C C . THR A 1 105 ? -1.827 -4.202 0.284 1.00 98.00 105 THR A C 1
ATOM 871 O O . THR A 1 105 ? -0.742 -3.737 -0.061 1.00 98.00 105 THR A O 1
ATOM 874 N N . TYR A 1 106 ? -2.832 -3.413 0.687 1.00 98.38 106 TYR A N 1
ATOM 875 C CA . TYR A 1 106 ? -2.668 -1.963 0.857 1.00 98.38 106 TYR A CA 1
ATOM 876 C C . TYR A 1 106 ? -1.616 -1.637 1.918 1.00 98.38 106 TYR A C 1
ATOM 878 O O . TYR A 1 106 ? -0.737 -0.818 1.662 1.00 98.38 106 TYR A O 1
ATOM 886 N N . CYS A 1 107 ? -1.661 -2.320 3.065 1.00 98.00 107 CYS A N 1
ATOM 887 C CA . CYS A 1 107 ? -0.673 -2.172 4.133 1.00 98.00 107 CYS A CA 1
ATOM 888 C C . CYS A 1 107 ? 0.747 -2.486 3.644 1.00 98.00 107 CYS A C 1
ATOM 890 O O . CYS A 1 107 ? 1.660 -1.682 3.814 1.00 98.00 107 CYS A O 1
ATOM 892 N N . ALA A 1 108 ? 0.931 -3.627 2.972 1.00 97.31 108 ALA A N 1
ATOM 893 C CA . ALA A 1 108 ? 2.224 -4.032 2.427 1.00 97.31 108 ALA A CA 1
ATOM 894 C C . ALA A 1 108 ? 2.754 -3.030 1.387 1.00 97.31 108 ALA A C 1
ATOM 896 O O . ALA A 1 108 ? 3.940 -2.698 1.394 1.00 97.31 108 ALA A O 1
ATOM 897 N N . TYR A 1 109 ? 1.871 -2.515 0.527 1.00 98.06 109 TYR A N 1
ATOM 898 C CA . TYR A 1 109 ? 2.220 -1.509 -0.473 1.00 98.06 109 TYR A CA 1
ATOM 899 C C . TYR A 1 109 ? 2.649 -0.187 0.169 1.00 98.06 109 TYR A C 1
ATOM 901 O O . TYR A 1 109 ? 3.685 0.366 -0.200 1.00 98.06 109 TYR A O 1
ATOM 909 N N . TYR A 1 110 ? 1.903 0.290 1.169 1.00 98.31 110 TYR A N 1
ATOM 910 C CA . TYR A 1 110 ? 2.280 1.481 1.926 1.00 98.31 110 TYR A CA 1
ATOM 911 C C . TYR A 1 110 ? 3.614 1.293 2.658 1.00 98.31 110 TYR A C 1
ATOM 913 O O . TYR A 1 110 ? 4.491 2.146 2.559 1.00 98.31 110 TYR A O 1
ATOM 921 N N . ASN A 1 111 ? 3.823 0.150 3.314 1.00 96.81 111 ASN A N 1
ATOM 922 C CA . ASN A 1 111 ? 5.075 -0.147 4.008 1.00 96.81 111 ASN A CA 1
ATOM 923 C C . ASN A 1 111 ? 6.281 -0.179 3.044 1.00 96.81 111 ASN A C 1
ATOM 925 O O . ASN A 1 111 ? 7.348 0.347 3.356 1.00 96.81 111 ASN A O 1
ATOM 929 N N . ASN A 1 112 ? 6.112 -0.729 1.836 1.00 96.06 112 ASN A N 1
ATOM 930 C CA . ASN A 1 112 ? 7.148 -0.694 0.799 1.00 96.06 112 ASN A CA 1
ATOM 931 C C . ASN A 1 112 ? 7.463 0.739 0.328 1.00 96.06 112 ASN A C 1
ATOM 933 O O . ASN A 1 112 ? 8.632 1.110 0.177 1.00 96.06 112 ASN A O 1
ATOM 937 N N . LEU A 1 113 ? 6.429 1.565 0.149 1.00 96.38 113 LEU A N 1
ATOM 938 C CA . LEU A 1 113 ? 6.600 2.980 -0.166 1.00 96.38 113 LEU A CA 1
ATOM 939 C C . LEU A 1 113 ? 7.322 3.725 0.965 1.00 96.38 113 LEU A C 1
ATOM 941 O O . LEU A 1 113 ? 8.223 4.518 0.695 1.00 96.38 113 LEU A O 1
ATOM 945 N N . ARG A 1 114 ? 6.976 3.434 2.222 1.00 96.88 114 ARG A N 1
ATOM 946 C CA . ARG A 1 114 ? 7.597 4.015 3.416 1.00 96.88 114 ARG A CA 1
ATOM 947 C C . ARG A 1 114 ? 9.103 3.756 3.440 1.00 96.88 114 ARG A C 1
ATOM 949 O O . ARG A 1 114 ? 9.870 4.702 3.596 1.00 96.88 114 ARG A O 1
ATOM 956 N N . PHE A 1 115 ? 9.542 2.522 3.177 1.00 94.94 115 PHE A N 1
ATOM 957 C CA . PHE A 1 115 ? 10.972 2.222 3.017 1.00 94.94 115 PHE A CA 1
ATOM 958 C C . PHE A 1 115 ? 11.609 3.025 1.879 1.00 94.94 115 PHE A C 1
ATOM 960 O O . PHE A 1 115 ? 12.675 3.607 2.056 1.00 94.94 115 PHE A O 1
ATOM 967 N N . SER A 1 116 ? 10.925 3.141 0.740 1.00 93.44 116 SER A N 1
ATOM 968 C CA . SER A 1 116 ? 11.429 3.915 -0.401 1.00 93.44 116 SER A CA 1
ATOM 969 C C . SER A 1 116 ? 11.584 5.412 -0.081 1.00 93.44 116 SER A C 1
ATOM 971 O O . SER A 1 116 ? 12.521 6.064 -0.555 1.00 93.44 116 SER A O 1
ATOM 973 N N . TYR A 1 117 ? 10.692 5.973 0.739 1.00 95.19 117 TYR A N 1
ATOM 974 C CA . TYR A 1 117 ? 10.804 7.337 1.260 1.00 95.19 117 TYR A CA 1
ATOM 975 C C . TYR A 1 117 ? 11.942 7.483 2.269 1.00 95.19 117 TYR A C 1
ATOM 977 O O . TYR A 1 117 ? 12.679 8.463 2.190 1.00 95.19 117 TYR A O 1
ATOM 985 N N . MET A 1 118 ? 12.159 6.505 3.150 1.00 93.81 118 MET A N 1
ATOM 986 C CA . MET A 1 118 ? 13.309 6.502 4.064 1.00 93.81 118 MET A CA 1
ATOM 987 C C . MET A 1 118 ? 14.640 6.495 3.309 1.00 93.81 118 MET A C 1
ATOM 989 O O . MET A 1 118 ? 15.504 7.326 3.575 1.00 93.81 118 MET A O 1
ATOM 993 N N . GLU A 1 119 ? 14.781 5.623 2.309 1.00 90.88 119 GLU A N 1
ATOM 994 C CA . GLU A 1 119 ? 15.987 5.537 1.475 1.00 90.88 119 GLU A CA 1
ATOM 995 C C . GLU A 1 119 ? 16.269 6.827 0.693 1.00 90.88 119 GLU A C 1
ATOM 997 O O . GLU A 1 119 ? 17.419 7.125 0.373 1.00 90.88 119 GLU A O 1
ATOM 1002 N N . SER A 1 120 ? 15.223 7.596 0.376 1.00 88.31 120 SER A N 1
ATOM 1003 C CA . SER A 1 120 ? 15.316 8.862 -0.361 1.00 88.31 120 SER A CA 1
ATOM 1004 C C . SER A 1 120 ? 15.241 10.108 0.529 1.00 88.31 120 SER A C 1
ATOM 1006 O O . SER A 1 120 ? 15.128 11.214 0.007 1.00 88.31 120 SER A O 1
ATOM 1008 N N . ASN A 1 121 ? 15.349 9.948 1.855 1.00 89.38 121 ASN A N 1
ATOM 1009 C CA . ASN A 1 121 ? 15.293 11.028 2.848 1.00 89.38 121 ASN A CA 1
ATOM 1010 C C . ASN A 1 121 ? 14.009 11.886 2.778 1.00 89.38 121 ASN A C 1
ATOM 1012 O O . ASN A 1 121 ? 14.025 13.089 3.032 1.00 89.38 121 ASN A O 1
ATOM 1016 N N . LYS A 1 122 ? 12.876 11.263 2.443 1.00 91.75 122 LYS A N 1
ATOM 1017 C CA . LYS A 1 122 ? 11.546 11.890 2.359 1.00 91.75 122 LYS A CA 1
ATOM 1018 C C . LYS A 1 122 ? 10.710 11.609 3.608 1.00 91.75 122 LYS A C 1
ATOM 1020 O O . LYS A 1 122 ? 9.526 11.301 3.505 1.00 91.75 122 LYS A O 1
ATOM 1025 N N . LEU A 1 123 ? 11.321 11.694 4.790 1.00 95.19 123 LEU A N 1
ATOM 1026 C CA . LEU A 1 123 ? 10.653 11.362 6.054 1.00 95.19 123 LEU A CA 1
ATOM 1027 C C . LEU A 1 123 ? 9.414 12.231 6.311 1.00 95.19 123 LEU A C 1
ATOM 1029 O O . LEU A 1 123 ? 8.394 11.697 6.726 1.00 95.19 123 LEU A O 1
ATOM 1033 N N . GLY A 1 124 ? 9.445 13.515 5.936 1.00 96.31 124 GLY A N 1
ATOM 1034 C CA . GLY A 1 124 ? 8.274 14.394 6.054 1.00 96.31 124 GLY A CA 1
ATOM 1035 C C . GLY A 1 124 ? 7.056 13.917 5.249 1.00 96.31 124 GLY A C 1
ATOM 1036 O O . GLY A 1 124 ? 5.929 14.127 5.667 1.00 96.31 124 GLY A O 1
ATOM 1037 N N . LYS A 1 125 ? 7.245 13.188 4.133 1.00 95.81 125 LYS A N 1
ATOM 1038 C CA . LYS A 1 125 ? 6.115 12.583 3.400 1.00 95.81 125 LYS A CA 1
ATOM 1039 C C . LYS A 1 125 ? 5.451 11.458 4.184 1.00 95.81 125 LYS A C 1
ATOM 1041 O O . LYS A 1 125 ? 4.255 11.252 4.028 1.00 95.81 125 LYS A O 1
ATOM 1046 N N . ILE A 1 126 ? 6.230 10.708 4.960 1.00 97.19 126 ILE A N 1
ATOM 1047 C CA . ILE A 1 126 ? 5.716 9.644 5.825 1.00 97.19 126 ILE A CA 1
ATOM 1048 C C . ILE A 1 126 ? 4.916 10.286 6.956 1.00 97.19 126 ILE A C 1
ATOM 1050 O O . ILE A 1 126 ? 3.758 9.935 7.144 1.00 97.19 126 ILE A O 1
ATOM 1054 N N . GLU A 1 127 ? 5.518 11.261 7.637 1.00 97.69 127 GLU A N 1
ATOM 1055 C CA . GLU A 1 127 ? 4.908 11.984 8.755 1.00 97.69 127 GLU A CA 1
ATOM 1056 C C . GLU A 1 127 ? 3.583 12.638 8.353 1.00 97.69 127 GLU A C 1
ATOM 1058 O O . GLU A 1 127 ? 2.558 12.331 8.949 1.00 97.69 127 GLU A O 1
ATOM 1063 N N . ASP A 1 128 ? 3.566 13.422 7.273 1.00 98.12 128 ASP A N 1
ATOM 1064 C CA . ASP A 1 128 ? 2.349 14.049 6.752 1.00 98.12 128 ASP A CA 1
ATOM 1065 C C . ASP A 1 128 ? 1.224 13.027 6.483 1.00 98.12 128 ASP A C 1
ATOM 1067 O O . ASP A 1 128 ? 0.062 13.245 6.828 1.00 98.12 128 ASP A O 1
ATOM 1071 N N . ILE A 1 129 ? 1.551 11.898 5.836 1.00 98.31 129 ILE A N 1
ATOM 1072 C CA . ILE A 1 129 ? 0.558 10.863 5.521 1.00 98.31 129 ILE A CA 1
ATOM 1073 C C . ILE A 1 129 ? 0.021 10.246 6.809 1.00 98.31 129 ILE A C 1
ATOM 1075 O O . ILE A 1 129 ? -1.195 10.077 6.937 1.00 98.31 129 ILE A O 1
ATOM 1079 N N . GLU A 1 130 ? 0.907 9.869 7.725 1.00 98.31 130 GLU A N 1
ATOM 1080 C CA . GLU A 1 130 ? 0.546 9.165 8.950 1.00 98.31 130 GLU A CA 1
ATOM 1081 C C . GLU A 1 130 ? -0.234 10.081 9.901 1.00 98.31 130 GLU A C 1
ATOM 1083 O O . GLU A 1 130 ? -1.279 9.658 10.388 1.00 98.31 130 GLU A O 1
ATOM 1088 N N . VAL A 1 131 ? 0.174 11.344 10.076 1.00 98.38 131 VAL A N 1
ATOM 1089 C CA . VAL A 1 131 ? -0.506 12.314 10.957 1.00 98.38 131 VAL A CA 1
ATOM 1090 C C . VAL A 1 131 ? -1.924 12.571 10.474 1.00 98.38 131 VAL A C 1
ATOM 1092 O O . VAL A 1 131 ? -2.870 12.365 11.229 1.00 98.38 131 VAL A O 1
ATOM 1095 N N . THR A 1 132 ? -2.108 12.890 9.189 1.00 98.44 132 THR A N 1
ATOM 1096 C CA . THR A 1 132 ? -3.458 13.068 8.633 1.00 98.44 132 THR A CA 1
ATOM 1097 C C . THR A 1 132 ? -4.288 11.783 8.725 1.00 98.44 132 THR A C 1
ATOM 1099 O O . THR A 1 132 ? -5.500 11.830 8.911 1.00 98.44 132 THR A O 1
ATOM 1102 N N . THR A 1 133 ? -3.667 10.605 8.594 1.00 98.50 133 THR A N 1
ATOM 1103 C CA . THR A 1 133 ? -4.384 9.327 8.749 1.00 98.50 133 THR A CA 1
ATOM 1104 C C . THR A 1 133 ? -4.855 9.115 10.188 1.00 98.50 133 THR A C 1
ATOM 1106 O O . THR A 1 133 ? -5.980 8.656 10.388 1.00 98.50 133 THR A O 1
ATOM 1109 N N . HIS A 1 134 ? -4.019 9.455 11.168 1.00 98.62 134 HIS A N 1
ATOM 1110 C CA . HIS A 1 134 ? -4.349 9.385 12.585 1.00 98.62 134 HIS A CA 1
ATOM 1111 C C . HIS A 1 134 ? -5.473 10.365 12.953 1.00 98.62 134 HIS A C 1
ATOM 1113 O O . HIS A 1 134 ? -6.477 9.959 13.531 1.00 98.62 134 HIS A O 1
ATOM 1119 N N . GLU A 1 135 ? -5.373 11.627 12.530 1.00 98.50 135 GLU A N 1
ATOM 1120 C CA . GLU A 1 135 ? -6.422 12.639 12.738 1.00 98.50 135 GLU A CA 1
ATOM 1121 C C . GLU A 1 135 ? -7.765 12.197 12.133 1.00 98.50 135 GLU A C 1
ATOM 1123 O O . GLU A 1 135 ? -8.802 12.254 12.793 1.00 98.50 135 GLU A O 1
ATOM 1128 N N . ASN A 1 136 ? -7.746 11.648 10.912 1.00 98.44 136 ASN A N 1
ATOM 1129 C CA . ASN A 1 136 ? -8.941 11.086 10.276 1.00 98.44 136 ASN A CA 1
ATOM 1130 C C . ASN A 1 136 ? -9.562 9.932 11.084 1.00 98.44 136 ASN A C 1
ATOM 1132 O O . ASN A 1 136 ? -10.784 9.742 11.067 1.00 98.44 136 ASN A O 1
ATOM 1136 N N . PHE A 1 137 ? -8.732 9.119 11.743 1.00 98.50 137 PHE A N 1
ATOM 1137 C CA . PHE A 1 137 ? -9.201 8.048 12.614 1.00 98.50 137 PHE A CA 1
ATOM 1138 C C . PHE A 1 137 ? -9.877 8.603 13.865 1.00 98.50 137 PHE A C 1
ATOM 1140 O O . PHE A 1 137 ? -11.007 8.201 14.147 1.00 98.50 137 PHE A O 1
ATOM 1147 N N . GLU A 1 138 ? -9.241 9.547 14.553 1.00 98.19 138 GLU A N 1
ATOM 1148 C CA . GLU A 1 138 ? -9.788 10.176 15.759 1.00 98.19 138 GLU A CA 1
ATOM 1149 C C . GLU A 1 138 ? -11.128 10.870 15.477 1.00 98.19 138 GLU A C 1
ATOM 1151 O O . GLU A 1 138 ? -12.123 10.621 16.168 1.00 98.19 138 GLU A O 1
ATOM 1156 N N . ASP A 1 139 ? -11.209 11.639 14.388 1.00 98.06 139 ASP A N 1
ATOM 1157 C CA . ASP A 1 139 ? -12.447 12.295 13.954 1.00 98.06 139 ASP A CA 1
ATOM 1158 C C . ASP A 1 139 ? -13.557 11.282 13.636 1.00 98.06 139 ASP A C 1
ATOM 1160 O O . ASP A 1 139 ? -14.723 11.455 14.021 1.00 98.06 139 ASP A O 1
ATOM 1164 N N . SER A 1 140 ? -13.208 10.200 12.933 1.00 97.94 140 SER A N 1
ATOM 1165 C CA . SER A 1 140 ? -14.158 9.143 12.583 1.00 97.94 140 SER A CA 1
ATOM 1166 C C . SER A 1 140 ? -14.656 8.401 13.817 1.00 97.94 140 SER A C 1
ATOM 1168 O O . SER A 1 140 ? -15.869 8.227 13.959 1.00 97.94 140 SER A O 1
ATOM 1170 N N . LYS A 1 141 ? -13.755 8.023 14.731 1.00 97.56 141 LYS A N 1
ATOM 1171 C CA . LYS A 1 141 ? -14.078 7.363 16.001 1.00 97.56 141 LYS A CA 1
ATOM 1172 C C . LYS A 1 141 ? -14.999 8.240 16.843 1.00 97.56 141 LYS A C 1
ATOM 1174 O O . LYS A 1 141 ? -16.091 7.801 17.204 1.00 97.56 141 LYS A O 1
ATOM 1179 N N . PHE A 1 142 ? -14.640 9.505 17.065 1.00 97.44 142 PHE A N 1
ATOM 1180 C CA . PHE A 1 142 ? -15.463 10.444 17.830 1.00 97.44 142 PHE A CA 1
ATOM 1181 C C . PHE A 1 142 ? -16.874 10.593 17.242 1.00 97.44 142 PHE A C 1
ATOM 1183 O O . PHE A 1 142 ? -17.880 10.536 17.958 1.00 97.44 142 PHE A O 1
ATOM 1190 N N . ARG A 1 143 ? -16.978 10.744 15.919 1.00 97.62 143 ARG A N 1
ATOM 1191 C CA . ARG A 1 143 ? -18.267 10.856 15.226 1.00 97.62 143 ARG A CA 1
ATOM 1192 C C . ARG A 1 143 ? -19.124 9.600 15.388 1.00 97.62 143 ARG A C 1
ATOM 1194 O O . ARG A 1 143 ? -20.314 9.728 15.676 1.00 97.62 143 ARG A O 1
ATOM 1201 N N . LEU A 1 144 ? -18.541 8.416 15.217 1.00 97.62 144 LEU A N 1
ATOM 1202 C CA . LEU A 1 144 ? -19.244 7.137 15.353 1.00 97.62 144 LEU A CA 1
ATOM 1203 C C . LEU A 1 144 ? -19.716 6.896 16.792 1.00 97.62 144 LEU A C 1
ATOM 1205 O O . LEU A 1 144 ? -20.851 6.460 17.001 1.00 97.62 144 LEU A O 1
ATOM 1209 N N . GLN A 1 145 ? -18.903 7.267 17.785 1.00 96.56 145 GLN A N 1
ATOM 1210 C CA . GLN A 1 145 ? -19.274 7.208 19.203 1.00 96.56 145 GLN A CA 1
ATOM 1211 C C . GLN A 1 145 ? -20.487 8.084 19.500 1.00 96.56 145 GLN A C 1
ATOM 1213 O O . GLN A 1 145 ? -21.438 7.639 20.142 1.00 96.56 145 GLN A O 1
ATOM 1218 N N . ARG A 1 146 ? -20.513 9.310 18.965 1.00 96.56 146 ARG A N 1
ATOM 1219 C CA . ARG A 1 146 ? -21.671 10.204 19.108 1.00 96.56 146 ARG A CA 1
ATOM 1220 C C . ARG A 1 146 ? -22.934 9.682 18.426 1.00 96.56 146 ARG A C 1
ATOM 1222 O O . ARG A 1 146 ? -24.029 10.059 18.834 1.00 96.56 146 ARG A O 1
ATOM 1229 N N . GLN A 1 147 ? -22.788 8.859 17.393 1.00 95.94 147 GLN A N 1
ATOM 1230 C CA . GLN A 1 147 ? -23.898 8.245 16.663 1.00 95.94 147 GLN A CA 1
ATOM 1231 C C . GLN A 1 147 ? -24.348 6.905 17.266 1.00 95.94 147 GLN A C 1
ATOM 1233 O O . GLN A 1 147 ? -25.399 6.399 16.879 1.00 95.94 147 GLN A O 1
ATOM 1238 N N . GLY A 1 148 ? -23.590 6.339 18.212 1.00 94.44 148 GLY A N 1
ATOM 1239 C CA . GLY A 1 148 ? -23.883 5.036 18.812 1.00 94.44 148 GLY A CA 1
ATOM 1240 C C . GLY A 1 148 ? -23.658 3.849 17.868 1.00 94.44 148 GLY A C 1
ATOM 1241 O O . GLY A 1 148 ? -24.249 2.795 18.077 1.00 94.44 148 GLY A O 1
ATOM 1242 N N . CYS A 1 149 ? -22.835 4.014 16.827 1.00 95.06 149 CYS A N 1
ATOM 1243 C CA . CYS A 1 149 ? -22.515 2.983 15.827 1.00 95.06 149 CYS A CA 1
ATOM 1244 C C . CYS A 1 149 ? -20.998 2.738 15.699 1.00 95.06 149 CYS A C 1
ATOM 1246 O O . CYS A 1 149 ? -20.492 2.381 14.630 1.00 95.06 149 CYS A O 1
ATOM 1248 N N . ASP A 1 150 ? -20.277 2.955 16.802 1.00 96.19 150 ASP A N 1
ATOM 1249 C CA . ASP A 1 150 ? -18.834 2.756 16.915 1.00 96.19 150 ASP A CA 1
ATOM 1250 C C . ASP A 1 150 ? -18.465 1.267 16.958 1.00 96.19 150 ASP A C 1
ATOM 1252 O O . ASP A 1 150 ? -18.275 0.669 18.01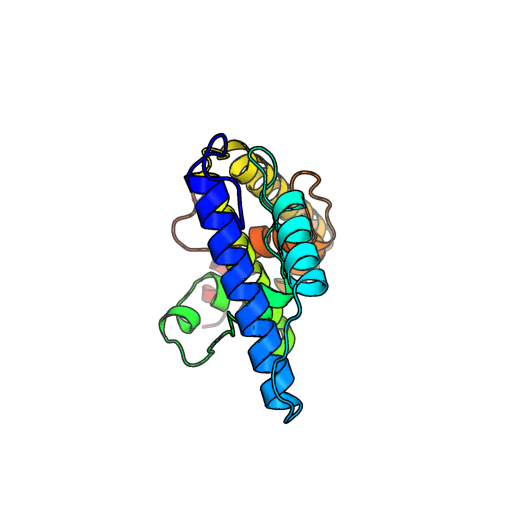3 1.00 96.19 150 ASP A O 1
ATOM 1256 N N . GLU A 1 151 ? -18.406 0.663 15.774 1.00 96.38 151 GLU A N 1
ATOM 1257 C CA . GLU A 1 151 ? -17.957 -0.709 15.552 1.00 96.38 151 GLU A CA 1
ATOM 1258 C C . GLU A 1 151 ? -16.661 -0.726 14.733 1.00 96.38 151 GLU A C 1
ATOM 1260 O O . GLU A 1 151 ? -16.392 0.187 13.948 1.00 96.38 151 GLU A O 1
ATOM 1265 N N . ALA A 1 152 ? -15.884 -1.808 14.840 1.00 97.44 152 ALA A N 1
ATOM 1266 C CA . ALA A 1 152 ? -14.580 -1.917 14.184 1.00 97.44 152 ALA A CA 1
ATOM 1267 C C . ALA A 1 152 ? -14.619 -1.677 12.669 1.00 97.44 152 ALA A C 1
ATOM 1269 O O . ALA A 1 152 ? -13.812 -0.917 12.128 1.00 97.44 152 ALA A O 1
ATOM 1270 N N . TYR A 1 153 ? -15.603 -2.266 11.985 1.00 97.69 153 TYR A N 1
ATOM 1271 C CA . TYR A 1 153 ? -15.798 -2.028 10.557 1.00 97.69 153 TYR A CA 1
ATOM 1272 C C . TYR A 1 153 ? -16.150 -0.564 10.259 1.00 97.69 153 TYR A C 1
ATOM 1274 O O . TYR A 1 153 ? -15.621 0.001 9.304 1.00 97.69 153 TYR A O 1
ATOM 1282 N N . SER A 1 154 ? -17.008 0.058 11.076 1.00 97.81 154 SER A N 1
ATOM 1283 C CA . SER A 1 154 ? -17.403 1.460 10.910 1.00 97.81 154 SER A CA 1
ATOM 1284 C C . SER A 1 154 ? -16.199 2.389 11.018 1.00 97.81 154 SER A C 1
ATOM 1286 O O . SER A 1 154 ? -16.041 3.260 10.165 1.00 97.81 154 SER A O 1
ATOM 1288 N N . ARG A 1 155 ? -15.313 2.170 12.004 1.00 98.00 155 ARG A N 1
ATOM 1289 C CA . ARG A 1 155 ? -14.065 2.941 12.142 1.00 98.00 155 ARG A CA 1
ATOM 1290 C C . ARG A 1 155 ? -13.201 2.811 10.892 1.00 98.00 155 ARG A C 1
ATOM 1292 O O . ARG A 1 155 ? -12.822 3.818 10.305 1.00 98.00 155 ARG A O 1
ATOM 1299 N N . LEU A 1 156 ? -12.947 1.580 10.444 1.00 98.00 156 LEU A N 1
ATOM 1300 C CA . LEU A 1 156 ? -12.153 1.323 9.242 1.00 98.00 156 LEU A CA 1
ATOM 1301 C C . LEU A 1 156 ? -12.750 2.000 7.995 1.00 98.00 156 LEU A C 1
ATOM 1303 O O . LEU A 1 156 ? -12.023 2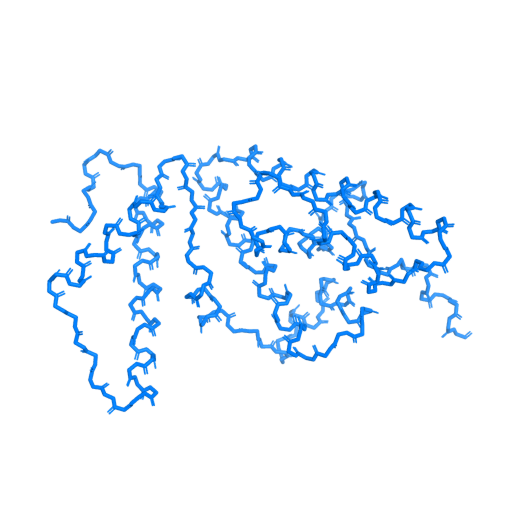.616 7.213 1.00 98.00 156 LEU A O 1
ATOM 1307 N N . ASP A 1 157 ? -14.058 1.861 7.775 1.00 97.88 157 ASP A N 1
ATOM 1308 C CA . ASP A 1 157 ? -14.734 2.372 6.580 1.00 97.88 157 ASP A CA 1
ATOM 1309 C C . ASP A 1 157 ? -14.816 3.906 6.571 1.00 97.88 157 ASP A C 1
ATOM 1311 O O . ASP A 1 157 ? -14.522 4.531 5.549 1.00 97.88 157 ASP A O 1
ATOM 1315 N N . GLU A 1 158 ? -15.143 4.527 7.706 1.00 98.00 158 GLU A N 1
ATOM 1316 C CA . GLU A 1 158 ? -15.237 5.985 7.821 1.00 98.00 158 GLU A CA 1
ATOM 1317 C C . GLU A 1 158 ? -13.873 6.669 7.708 1.00 98.00 158 GLU A C 1
ATOM 1319 O O . GLU A 1 158 ? -13.743 7.611 6.921 1.00 98.00 158 GLU A O 1
ATOM 1324 N N . THR A 1 159 ? -12.832 6.144 8.364 1.00 97.81 159 THR A N 1
ATOM 1325 C CA . THR A 1 159 ? -11.468 6.681 8.232 1.00 97.81 159 THR A CA 1
ATOM 1326 C C . THR A 1 159 ? -10.999 6.648 6.776 1.00 97.81 159 THR A C 1
ATOM 1328 O O . THR A 1 159 ? -10.381 7.592 6.287 1.00 97.81 159 THR A O 1
ATOM 1331 N N . LYS A 1 160 ? -11.333 5.588 6.027 1.00 95.50 160 LYS A N 1
ATOM 1332 C CA . LYS A 1 160 ? -10.970 5.465 4.605 1.00 95.50 160 LYS A CA 1
ATOM 1333 C C . LYS A 1 160 ? -11.705 6.453 3.698 1.00 95.50 160 LYS A C 1
ATOM 1335 O O . LYS A 1 160 ? -11.173 6.795 2.639 1.00 95.50 160 LYS A O 1
ATOM 1340 N N . LYS A 1 161 ? -12.922 6.868 4.054 1.00 96.38 161 LYS A N 1
ATOM 1341 C CA . LYS A 1 161 ? -13.688 7.864 3.284 1.00 96.38 161 LYS A CA 1
ATOM 1342 C C . LYS A 1 161 ? -13.125 9.270 3.454 1.00 96.38 161 LYS A C 1
ATOM 1344 O O . LYS A 1 161 ? -13.321 10.101 2.567 1.00 96.38 161 LYS A O 1
ATOM 1349 N N . MET A 1 162 ? -12.428 9.534 4.558 1.00 96.56 162 MET A N 1
ATOM 1350 C CA . MET A 1 162 ? -11.776 10.818 4.779 1.00 96.56 162 MET A CA 1
ATOM 1351 C C . MET A 1 162 ? -10.614 11.035 3.803 1.00 96.56 162 MET A C 1
ATOM 1353 O O . MET A 1 162 ? -9.936 10.106 3.358 1.00 96.56 162 MET A O 1
ATOM 1357 N N . GLY A 1 163 ? -10.422 12.290 3.402 1.00 95.12 163 GLY A N 1
ATOM 1358 C CA . GLY A 1 163 ? -9.364 12.676 2.476 1.00 95.12 163 GLY A CA 1
ATOM 1359 C C . GLY A 1 163 ? -7.984 12.621 3.132 1.00 95.12 163 GLY A C 1
ATOM 1360 O O . GLY A 1 163 ? -7.845 12.824 4.329 1.00 95.12 163 GLY A O 1
ATOM 1361 N N . ASN A 1 164 ? -6.949 12.381 2.331 1.00 97.50 164 ASN A N 1
ATOM 1362 C CA . ASN A 1 164 ? -5.563 12.610 2.731 1.00 97.50 164 ASN A CA 1
ATOM 1363 C C . ASN A 1 164 ? -4.818 13.122 1.496 1.00 97.50 164 ASN A C 1
ATOM 1365 O O . ASN A 1 164 ? -4.517 12.345 0.590 1.00 97.50 164 ASN A O 1
ATOM 1369 N N . SER A 1 165 ? -4.589 14.434 1.428 1.00 96.12 165 SER A N 1
ATOM 1370 C CA . SER A 1 165 ? -3.954 15.096 0.279 1.00 96.12 165 SER A CA 1
ATOM 1371 C C . SER A 1 165 ? -2.464 14.785 0.137 1.00 96.12 165 SER A C 1
ATOM 1373 O O . SER A 1 165 ? -1.889 15.041 -0.920 1.00 96.12 165 SER A O 1
ATOM 1375 N N . HIS A 1 166 ? -1.837 14.231 1.175 1.00 95.88 166 HIS A N 1
ATOM 1376 C CA . HIS A 1 166 ? -0.426 13.848 1.165 1.00 95.88 166 HIS A CA 1
ATOM 1377 C C . HIS A 1 166 ? -0.225 12.449 0.560 1.00 95.88 166 HIS A C 1
ATOM 1379 O O . HIS A 1 166 ? 0.847 12.145 0.029 1.00 95.88 166 HIS A O 1
ATOM 1385 N N . ALA A 1 167 ? -1.269 11.613 0.565 1.00 96.00 167 ALA A N 1
ATOM 1386 C CA . ALA A 1 167 ? -1.274 10.314 -0.093 1.00 96.00 167 ALA A CA 1
ATOM 1387 C C . ALA A 1 167 ? -1.518 10.454 -1.608 1.00 96.00 167 ALA A C 1
ATOM 1389 O O . ALA A 1 167 ? -2.551 10.944 -2.055 1.00 96.00 167 ALA A O 1
ATOM 1390 N N . ALA A 1 168 ? -0.582 9.955 -2.420 1.00 94.38 168 ALA A N 1
ATOM 1391 C CA . ALA A 1 168 ? -0.645 10.086 -3.881 1.00 94.38 168 ALA A CA 1
ATOM 1392 C C . ALA A 1 168 ? -1.757 9.251 -4.549 1.00 94.38 168 ALA A C 1
ATOM 1394 O O . ALA A 1 168 ? -2.110 9.498 -5.701 1.00 94.38 168 ALA A O 1
ATOM 1395 N N . ASN A 1 169 ? -2.282 8.234 -3.862 1.00 95.69 169 ASN A N 1
ATOM 1396 C CA . ASN A 1 169 ? -3.404 7.425 -4.324 1.00 95.69 169 ASN A CA 1
ATOM 1397 C C . ASN A 1 169 ? -4.166 6.813 -3.141 1.00 95.69 169 ASN A C 1
ATOM 1399 O O . ASN A 1 169 ? -3.735 6.865 -1.986 1.00 95.69 169 ASN A O 1
ATOM 1403 N N . GLU A 1 170 ? -5.308 6.201 -3.442 1.00 96.81 170 GLU A N 1
ATOM 1404 C CA . GLU A 1 170 ? -6.169 5.603 -2.426 1.00 96.81 170 GLU A CA 1
ATOM 1405 C C . GLU A 1 170 ? -5.520 4.405 -1.733 1.00 96.81 170 GLU A C 1
ATOM 1407 O O . GLU A 1 170 ? -5.745 4.195 -0.549 1.00 96.81 170 GLU A O 1
ATOM 1412 N N . GLN A 1 171 ? -4.692 3.629 -2.435 1.00 97.81 171 GLN A N 1
ATOM 1413 C CA . GLN A 1 171 ? -4.044 2.448 -1.861 1.00 97.81 171 GLN A CA 1
ATOM 1414 C C . GLN A 1 171 ? -3.030 2.824 -0.777 1.00 97.81 171 GLN A C 1
ATOM 1416 O O . GLN A 1 171 ? -2.937 2.119 0.222 1.00 97.81 171 GLN A O 1
ATOM 1421 N N . ILE A 1 172 ? -2.326 3.948 -0.941 1.00 98.00 172 ILE A N 1
ATOM 1422 C CA . ILE A 1 172 ? -1.453 4.543 0.081 1.00 98.00 172 ILE A CA 1
ATOM 1423 C C . ILE A 1 172 ? -2.291 4.998 1.272 1.00 98.00 172 ILE A C 1
ATOM 1425 O O . ILE A 1 172 ? -1.995 4.604 2.393 1.00 98.00 172 ILE A O 1
ATOM 1429 N N . ARG A 1 173 ? -3.367 5.758 1.027 1.00 97.44 173 ARG A N 1
ATOM 1430 C CA . ARG A 1 173 ? -4.267 6.258 2.081 1.00 97.44 173 ARG A CA 1
ATOM 1431 C C . ARG A 1 173 ? -4.901 5.128 2.893 1.00 97.44 173 ARG A C 1
ATOM 1433 O O . ARG A 1 173 ? -5.028 5.214 4.105 1.00 97.44 173 ARG A O 1
ATOM 1440 N N . TYR A 1 174 ? -5.338 4.066 2.228 1.00 98.00 174 TYR A N 1
ATOM 1441 C CA . TYR A 1 174 ? -5.915 2.909 2.907 1.00 98.00 174 TYR A CA 1
ATOM 1442 C C . TYR A 1 174 ? -4.836 2.101 3.625 1.00 98.00 174 TYR A C 1
ATOM 1444 O O . TYR A 1 174 ? -5.074 1.598 4.718 1.00 98.00 174 TYR A O 1
ATOM 1452 N N . GLY A 1 175 ? -3.655 1.982 3.017 1.00 98.12 175 GLY A N 1
ATOM 1453 C CA . GLY A 1 175 ? -2.526 1.255 3.574 1.00 98.12 175 GLY A CA 1
ATOM 1454 C C . GLY A 1 175 ? -1.953 1.897 4.832 1.00 98.12 175 GLY A C 1
ATOM 1455 O O . GLY A 1 175 ? -1.634 1.159 5.760 1.00 98.12 175 GLY A O 1
ATOM 1456 N N . SER A 1 176 ? -1.881 3.231 4.901 1.00 98.38 176 SER A N 1
ATOM 1457 C CA . SER A 1 176 ? -1.419 3.948 6.097 1.00 98.38 176 SER A CA 1
ATOM 1458 C C . SER A 1 176 ? -2.324 3.683 7.296 1.00 98.38 176 SER A C 1
ATOM 1460 O O . SER A 1 176 ? -1.818 3.414 8.379 1.00 98.38 176 SER A O 1
ATOM 1462 N N . GLY A 1 177 ? -3.647 3.647 7.100 1.00 98.06 177 GLY A N 1
ATOM 1463 C CA . GLY A 1 177 ? -4.588 3.318 8.175 1.00 98.06 177 GLY A CA 1
ATOM 1464 C C . GLY A 1 177 ? -4.341 1.923 8.744 1.00 98.06 177 GLY A C 1
ATOM 1465 O O . GLY A 1 177 ? -4.289 1.741 9.953 1.00 98.06 177 GLY A O 1
ATOM 1466 N N . ILE A 1 178 ? -4.114 0.925 7.886 1.00 98.44 178 ILE A N 1
ATOM 1467 C CA . ILE A 1 178 ? -3.794 -0.426 8.370 1.00 98.44 178 ILE A CA 1
ATOM 1468 C C . ILE A 1 178 ? -2.415 -0.457 9.037 1.00 98.44 178 ILE A C 1
ATOM 1470 O O . ILE A 1 178 ? -2.263 -1.068 10.089 1.00 98.44 178 ILE A O 1
ATOM 1474 N N . TYR A 1 179 ? -1.425 0.231 8.474 1.00 98.44 179 TYR A N 1
ATOM 1475 C CA . TYR A 1 179 ? -0.073 0.283 9.026 1.00 98.44 179 TYR A CA 1
ATOM 1476 C C . TYR A 1 179 ? -0.029 0.875 10.439 1.00 98.44 179 TYR A C 1
ATOM 1478 O O . TYR A 1 179 ? 0.692 0.356 11.285 1.00 98.44 179 TYR A O 1
ATOM 1486 N N . LEU A 1 180 ? -0.834 1.900 10.732 1.00 98.19 180 LEU A N 1
ATOM 1487 C CA . LEU A 1 180 ? -0.907 2.499 12.071 1.00 98.19 180 LEU A CA 1
ATOM 1488 C C . LEU A 1 180 ? -1.508 1.567 13.132 1.00 98.19 180 LEU A C 1
ATOM 1490 O O . LEU A 1 180 ? -1.443 1.872 14.317 1.00 98.19 180 LEU A O 1
ATOM 1494 N N . THR A 1 181 ? -2.047 0.410 12.738 1.00 97.81 181 THR A N 1
ATOM 1495 C CA . THR A 1 181 ? -2.431 -0.643 13.685 1.00 97.81 181 THR A CA 1
ATOM 1496 C C . THR A 1 181 ? -1.281 -1.583 14.053 1.00 97.81 181 THR A C 1
ATOM 1498 O O . THR A 1 181 ? -1.485 -2.506 14.836 1.00 97.81 181 THR A O 1
ATOM 1501 N N . LYS A 1 182 ? -0.087 -1.418 13.487 1.00 96.44 182 LYS A N 1
ATOM 1502 C CA . LYS A 1 182 ? 1.050 -2.312 13.721 1.00 96.44 182 LYS A CA 1
ATOM 1503 C C . LYS A 1 182 ? 1.640 -2.148 15.123 1.00 96.44 182 LYS A C 1
ATOM 1505 O O . LYS A 1 182 ? 1.660 -1.048 15.666 1.00 96.44 182 LYS A O 1
ATOM 1510 N N . ASP A 1 183 ? 2.194 -3.227 15.674 1.00 94.38 183 ASP A N 1
ATOM 1511 C CA . ASP A 1 183 ? 2.996 -3.181 16.903 1.00 94.38 183 ASP A CA 1
ATOM 1512 C C . ASP A 1 183 ? 4.229 -2.263 16.770 1.00 94.38 183 ASP A C 1
ATOM 1514 O O . ASP A 1 183 ? 4.904 -2.241 15.736 1.00 94.38 183 ASP A O 1
ATOM 1518 N N . GLY A 1 184 ? 4.562 -1.537 17.843 1.00 92.38 184 GLY A N 1
ATOM 1519 C CA . GLY A 1 184 ? 5.736 -0.655 17.902 1.00 92.38 184 GLY A CA 1
ATOM 1520 C C . GLY A 1 184 ? 5.548 0.729 17.271 1.00 92.38 184 GLY A C 1
ATOM 1521 O O . GLY A 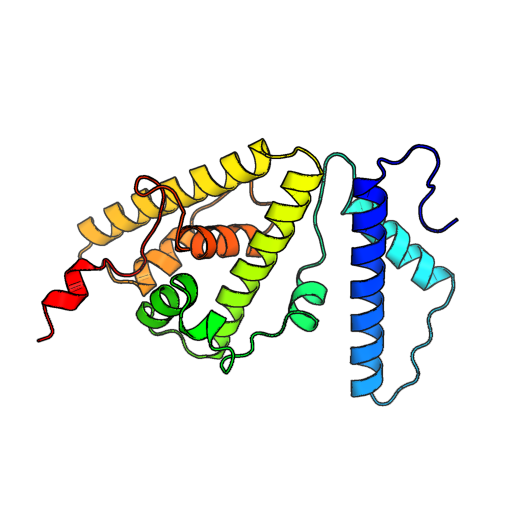1 184 ? 6.532 1.447 17.094 1.00 92.38 184 GLY A O 1
ATOM 1522 N N . ILE A 1 185 ? 4.314 1.095 16.917 1.00 93.88 185 ILE A N 1
ATOM 1523 C CA . ILE A 1 185 ? 3.912 2.497 16.738 1.00 93.88 185 ILE A CA 1
ATOM 1524 C C . ILE A 1 185 ? 3.781 3.132 18.130 1.00 93.88 185 ILE A C 1
ATOM 1526 O O . ILE A 1 185 ? 3.449 2.428 19.078 1.00 93.88 185 ILE A O 1
ATOM 1530 N N . ASP A 1 186 ? 4.083 4.427 18.245 1.00 92.81 186 ASP A N 1
ATOM 1531 C CA . ASP A 1 186 ? 3.890 5.199 19.480 1.00 92.81 186 ASP A CA 1
ATOM 1532 C C . ASP A 1 186 ? 2.447 5.043 19.992 1.00 92.81 186 ASP A C 1
ATOM 1534 O O . ASP A 1 186 ? 1.516 5.112 19.191 1.00 92.81 186 ASP A O 1
ATOM 1538 N N . ASP A 1 187 ? 2.259 4.812 21.293 1.00 88.31 187 ASP A N 1
ATOM 1539 C CA . ASP A 1 187 ? 0.945 4.535 21.887 1.00 88.31 187 ASP A CA 1
ATOM 1540 C C . ASP A 1 187 ? -0.044 5.695 21.678 1.00 88.31 187 ASP A C 1
ATOM 1542 O O . ASP A 1 187 ? -1.233 5.448 21.477 1.00 88.31 187 ASP A O 1
ATOM 1546 N N . ASP A 1 188 ? 0.443 6.942 21.636 1.00 90.25 188 ASP A N 1
ATOM 1547 C CA . ASP A 1 188 ? -0.383 8.134 21.381 1.00 90.25 188 ASP A CA 1
ATOM 1548 C C . ASP A 1 188 ? -0.808 8.258 19.904 1.00 90.25 188 ASP A C 1
ATOM 1550 O O . ASP A 1 188 ? -1.595 9.135 19.546 1.00 90.25 188 ASP A O 1
ATOM 1554 N N . PHE A 1 189 ? -0.266 7.401 19.035 1.00 94.06 189 PHE A N 1
ATOM 1555 C CA . PHE A 1 189 ? -0.434 7.457 17.585 1.00 94.06 189 PHE A CA 1
ATOM 1556 C C . PHE A 1 189 ? -0.896 6.129 16.961 1.00 94.06 189 PHE A C 1
ATOM 1558 O O . PHE A 1 189 ? -1.283 6.069 15.788 1.00 94.06 189 PHE A O 1
ATOM 1565 N N . GLN A 1 190 ? -0.834 5.035 17.720 1.00 96.75 190 GLN A N 1
ATOM 1566 C CA . GLN A 1 190 ? -1.267 3.717 17.286 1.00 96.75 190 GLN A CA 1
ATOM 1567 C C . GLN A 1 190 ? -2.793 3.655 17.282 1.00 96.75 190 GLN A C 1
ATOM 1569 O O . GLN A 1 190 ? -3.453 3.881 18.294 1.00 96.75 190 GLN A O 1
ATOM 1574 N N . ILE A 1 191 ? -3.375 3.257 16.153 1.00 96.88 191 ILE A N 1
ATOM 1575 C CA . ILE A 1 191 ? -4.832 3.168 16.030 1.00 96.88 191 ILE A CA 1
ATOM 1576 C C . ILE A 1 191 ? -5.338 1.737 16.238 1.00 96.88 191 ILE A C 1
ATOM 1578 O O . ILE A 1 191 ? -4.616 0.744 16.069 1.00 96.88 191 ILE A O 1
ATOM 1582 N N . SER A 1 192 ? -6.622 1.629 16.581 1.00 97.06 192 SER A N 1
ATOM 1583 C CA . SER A 1 192 ? -7.312 0.353 16.789 1.00 97.06 192 SER A CA 1
ATOM 1584 C C . SER A 1 192 ? -8.715 0.390 16.192 1.00 97.06 192 SER A C 1
ATOM 1586 O O . SER A 1 192 ? -9.546 1.228 16.556 1.00 97.06 192 SER A O 1
ATOM 1588 N N . TRP A 1 193 ? -9.007 -0.550 15.296 1.00 96.88 193 TRP A N 1
ATOM 1589 C CA . TRP A 1 193 ? -10.366 -0.777 14.814 1.00 96.88 193 TRP A CA 1
ATOM 1590 C C . TRP A 1 193 ? -11.230 -1.360 15.936 1.00 96.88 193 TRP A C 1
ATOM 1592 O O . TRP A 1 193 ? -12.341 -0.895 16.147 1.00 96.88 193 TRP A O 1
ATOM 1602 N N . GLU A 1 194 ? -10.701 -2.298 16.718 1.00 93.75 194 GLU A N 1
ATOM 1603 C CA . GLU A 1 194 ? -11.338 -2.796 17.940 1.00 93.75 194 GLU A CA 1
ATOM 1604 C C . GLU A 1 194 ? -10.462 -2.459 19.149 1.00 93.75 194 GLU A C 1
ATOM 1606 O O . GLU A 1 194 ? -9.271 -2.787 19.166 1.00 93.75 194 GLU A O 1
ATOM 1611 N N . ASP A 1 195 ? -11.042 -1.764 20.134 1.00 85.62 195 ASP A N 1
ATOM 1612 C CA . ASP A 1 195 ? -10.358 -1.446 21.389 1.00 85.62 195 ASP A CA 1
ATOM 1613 C C . ASP A 1 195 ? -10.090 -2.748 22.165 1.00 85.62 195 ASP A C 1
ATOM 1615 O O . ASP A 1 195 ? -10.977 -3.597 22.292 1.00 85.62 195 ASP A O 1
ATOM 1619 N N . GLN A 1 196 ? -8.879 -2.907 22.705 1.00 63.91 196 GLN A N 1
ATOM 1620 C CA . GLN A 1 196 ? -8.465 -4.129 23.413 1.00 63.91 196 GLN A CA 1
ATOM 1621 C C . GLN A 1 196 ? -9.279 -4.393 24.697 1.00 63.91 196 GLN A C 1
ATOM 1623 O O . GLN A 1 196 ? -9.400 -5.539 25.124 1.00 63.91 196 GLN A O 1
ATOM 1628 N N . ASP A 1 197 ? -9.927 -3.371 25.264 1.00 49.88 197 ASP A N 1
ATOM 1629 C CA . ASP A 1 197 ? -10.786 -3.498 26.453 1.00 49.88 197 ASP A CA 1
ATOM 1630 C C . ASP A 1 197 ? -12.054 -4.344 26.216 1.00 49.88 197 ASP A C 1
ATOM 1632 O O . ASP A 1 197 ? -12.656 -4.854 27.165 1.00 49.88 197 ASP A O 1
ATOM 1636 N N . ASN A 1 198 ? -12.441 -4.575 24.955 1.00 45.47 198 ASN A N 1
ATOM 1637 C CA . ASN A 1 198 ? -13.561 -5.457 24.612 1.00 45.47 198 ASN A CA 1
ATOM 1638 C C . ASN A 1 198 ? -13.213 -6.959 24.682 1.00 45.47 198 ASN A C 1
ATOM 1640 O O . ASN A 1 198 ? -14.121 -7.792 24.588 1.00 45.47 198 ASN A O 1
ATOM 1644 N N . GLU A 1 199 ? -11.941 -7.338 24.879 1.00 41.25 199 GLU A N 1
ATOM 1645 C CA . GLU A 1 199 ? -11.563 -8.742 25.115 1.00 41.25 199 GLU A CA 1
ATOM 1646 C C . GLU A 1 199 ? -11.964 -9.228 26.520 1.00 41.25 199 GLU A C 1
ATOM 1648 O O . GLU A 1 199 ? -12.229 -10.416 26.705 1.00 41.25 199 GLU A O 1
ATOM 1653 N N . GLN A 1 200 ? -12.098 -8.333 27.507 1.00 36.06 200 GLN A N 1
ATOM 1654 C CA . GLN A 1 200 ? -12.427 -8.720 28.889 1.00 36.06 200 GLN A CA 1
ATOM 1655 C C . GLN A 1 200 ? -13.928 -8.899 29.163 1.00 36.06 200 GLN A C 1
ATOM 1657 O O . GLN A 1 200 ? -14.298 -9.375 30.232 1.00 36.06 200 GLN A O 1
ATOM 1662 N N . THR A 1 201 ? -14.811 -8.565 28.218 1.00 34.78 201 THR A N 1
ATOM 1663 C CA . THR A 1 201 ? -16.274 -8.669 28.412 1.00 34.78 201 THR A CA 1
ATOM 1664 C C . THR A 1 201 ? -16.906 -9.918 27.789 1.00 34.78 201 THR A C 1
ATOM 1666 O O . THR A 1 201 ? -18.131 -10.044 27.770 1.00 34.78 201 THR A O 1
ATOM 1669 N N . LYS A 1 202 ? -16.097 -10.863 27.291 1.00 36.12 202 LYS A N 1
ATOM 1670 C CA . LYS A 1 202 ? -16.563 -12.154 26.749 1.00 36.12 202 LYS A CA 1
ATOM 1671 C C . LYS A 1 202 ? -15.890 -13.358 27.419 1.00 36.12 202 LYS A C 1
ATOM 1673 O O . LYS A 1 202 ? -15.469 -14.288 26.730 1.00 36.12 202 LYS A O 1
ATOM 1678 N N . ALA A 1 203 ? -15.814 -13.336 28.748 1.00 36.66 203 ALA A N 1
ATOM 1679 C CA . ALA A 1 203 ? -15.538 -14.512 29.573 1.00 36.66 203 ALA A CA 1
ATOM 1680 C C . ALA A 1 203 ? -16.754 -14.832 30.450 1.00 36.66 203 ALA A C 1
ATOM 1682 O O . ALA A 1 203 ? -17.317 -13.878 31.033 1.00 36.66 203 ALA A O 1
#

Secondary structure (DSSP, 8-state):
--S--TTS-HHHHHHHHHHHHHHHHHHHHHHHHTT------HHHHHHHHHHHHHHBSSS-B---HHHHHHHS---TT-HHHHH-HHHHHHHHTT--HHHHHHHHHHHHHHHHHHHHHHHTT-HHHHHHHHHHHHHHHHHHHHHHHHHT---HHHHHHHHHHS--TTSSSHHHHHHHHHHTTSTTS-TTT---SS-GGGGTT--

Radius of gyration: 19.47 Å; chains: 1; bounding box: 49×35×58 Å